Protein AF-A0A9D8QFU9-F1 (afdb_monomer_lite)

Structure (mmCIF, N/CA/C/O backbone):
data_AF-A0A9D8QFU9-F1
#
_entry.id   AF-A0A9D8QFU9-F1
#
loop_
_atom_site.group_PDB
_atom_site.id
_atom_site.type_symbol
_atom_site.label_atom_id
_atom_site.label_alt_id
_atom_site.label_comp_id
_atom_site.label_asym_id
_atom_site.label_entity_id
_atom_site.label_seq_id
_atom_site.pdbx_PDB_ins_code
_atom_site.Cartn_x
_atom_site.Cartn_y
_atom_site.Cartn_z
_atom_site.occupancy
_atom_site.B_iso_or_equiv
_atom_site.auth_seq_id
_atom_site.auth_comp_id
_atom_site.auth_asym_id
_atom_site.auth_atom_id
_atom_site.pdbx_PDB_model_num
ATOM 1 N N . MET A 1 1 ? 10.943 2.430 -30.653 1.00 50.91 1 MET A N 1
ATOM 2 C CA . MET A 1 1 ? 11.142 1.704 -29.383 1.00 50.91 1 MET A CA 1
ATOM 3 C C . MET A 1 1 ? 11.323 0.247 -29.742 1.00 50.91 1 MET A C 1
ATOM 5 O O . MET A 1 1 ? 10.480 -0.274 -30.458 1.00 50.91 1 MET A O 1
ATOM 9 N N . SER A 1 2 ? 12.448 -0.356 -29.365 1.00 53.47 2 SER A N 1
ATOM 10 C CA . SER A 1 2 ? 12.623 -1.806 -29.487 1.00 53.47 2 SER A CA 1
ATOM 11 C C . SER A 1 2 ? 11.647 -2.488 -28.522 1.00 53.47 2 SER A C 1
ATOM 13 O O . SER A 1 2 ? 11.372 -1.938 -27.457 1.00 53.47 2 SER A O 1
ATOM 15 N N . GLU A 1 3 ? 11.144 -3.675 -28.856 1.00 54.25 3 GLU A N 1
ATOM 16 C CA . GLU A 1 3 ? 10.293 -4.508 -27.981 1.00 54.25 3 GLU A CA 1
ATOM 17 C C . GLU A 1 3 ? 10.929 -4.745 -26.590 1.00 54.25 3 GLU A C 1
ATOM 19 O O . GLU A 1 3 ? 10.236 -4.989 -25.610 1.00 54.25 3 GLU A O 1
ATOM 24 N N . ARG A 1 4 ? 12.255 -4.563 -26.477 1.00 58.44 4 ARG A N 1
ATOM 25 C CA . ARG A 1 4 ? 13.045 -4.677 -25.238 1.00 58.44 4 ARG A CA 1
ATOM 26 C C . ARG A 1 4 ? 12.989 -3.465 -24.296 1.00 58.44 4 ARG A C 1
ATOM 28 O O . ARG A 1 4 ? 13.672 -3.480 -23.280 1.00 58.44 4 ARG A O 1
ATOM 35 N N . ASP A 1 5 ? 12.216 -2.427 -24.612 1.00 76.00 5 ASP A N 1
ATOM 36 C CA . ASP A 1 5 ? 12.139 -1.190 -23.814 1.00 76.00 5 ASP A CA 1
ATOM 37 C C . ASP A 1 5 ? 10.741 -0.907 -23.241 1.00 76.00 5 ASP A C 1
ATOM 39 O O . ASP A 1 5 ? 10.510 0.165 -22.676 1.00 76.00 5 ASP A O 1
ATOM 43 N N . LEU A 1 6 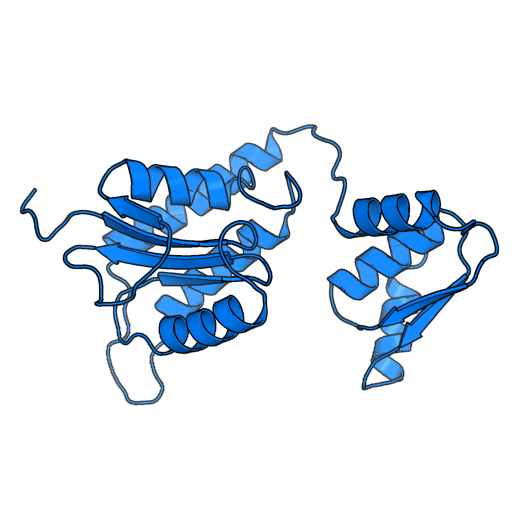? 9.781 -1.821 -23.413 1.00 88.62 6 LEU A N 1
ATOM 44 C CA . LEU A 1 6 ? 8.412 -1.585 -22.963 1.00 88.62 6 LEU A CA 1
ATOM 45 C C . LEU A 1 6 ? 8.312 -1.705 -21.433 1.00 88.62 6 LEU A C 1
ATOM 47 O O . LEU A 1 6 ? 8.804 -2.683 -20.865 1.00 88.62 6 LEU A O 1
ATOM 51 N N . PRO A 1 7 ? 7.697 -0.724 -20.745 1.00 94.88 7 PRO A N 1
ATOM 52 C CA . PRO A 1 7 ? 7.402 -0.849 -19.327 1.00 94.88 7 PRO A CA 1
ATOM 53 C C . PRO A 1 7 ? 6.355 -1.928 -19.112 1.00 94.88 7 PRO A C 1
ATOM 55 O O . PRO A 1 7 ? 5.421 -2.067 -19.899 1.00 94.88 7 PRO A O 1
ATOM 58 N N . TRP A 1 8 ? 6.489 -2.655 -18.017 1.00 95.81 8 TRP A N 1
ATOM 59 C CA . TRP A 1 8 ? 5.540 -3.680 -17.622 1.00 95.81 8 TRP A CA 1
ATOM 60 C C . TRP A 1 8 ? 5.289 -3.626 -16.122 1.00 95.81 8 TRP A C 1
ATOM 62 O O . TRP A 1 8 ? 6.104 -3.119 -15.345 1.00 95.81 8 TRP A O 1
ATOM 72 N N . VAL A 1 9 ? 4.141 -4.161 -15.720 1.00 97.25 9 VAL A N 1
ATOM 73 C CA . VAL A 1 9 ? 3.824 -4.438 -14.321 1.00 97.25 9 VAL A CA 1
ATOM 74 C C . VAL A 1 9 ? 3.162 -5.801 -14.199 1.00 97.25 9 VAL A C 1
ATOM 76 O O . VAL A 1 9 ? 2.235 -6.124 -14.944 1.00 97.25 9 VAL A O 1
ATOM 79 N N . LEU A 1 10 ? 3.638 -6.580 -13.234 1.00 96.62 10 LEU A N 1
ATOM 80 C CA . LEU A 1 10 ? 2.980 -7.783 -12.743 1.00 96.62 10 LEU A CA 1
ATOM 81 C C . LEU A 1 10 ? 2.325 -7.437 -11.406 1.00 96.62 10 LEU A C 1
ATOM 83 O O . LEU A 1 10 ? 2.981 -6.865 -10.536 1.00 96.62 10 LEU A O 1
ATOM 87 N N . ALA A 1 11 ? 1.037 -7.723 -11.244 1.00 95.19 11 ALA A N 1
ATOM 88 C CA . ALA A 1 11 ? 0.268 -7.270 -10.092 1.00 95.19 11 ALA A CA 1
ATOM 89 C C . ALA A 1 11 ? -0.686 -8.343 -9.558 1.00 95.19 11 ALA A C 1
ATOM 91 O O . ALA A 1 11 ? -1.269 -9.131 -10.300 1.00 95.19 11 ALA A O 1
ATOM 92 N N . ALA A 1 12 ? -0.844 -8.338 -8.238 1.00 94.00 12 ALA A N 1
ATOM 93 C CA . ALA A 1 12 ? -1.827 -9.115 -7.504 1.00 94.00 12 ALA A CA 1
ATOM 94 C C . ALA A 1 12 ? -2.350 -8.278 -6.337 1.00 94.00 12 ALA A C 1
ATOM 96 O O . ALA A 1 12 ? -1.573 -7.617 -5.644 1.00 94.00 12 ALA A O 1
ATOM 97 N N . THR A 1 13 ? -3.649 -8.325 -6.080 1.00 90.81 13 THR A N 1
ATOM 98 C CA . THR A 1 13 ? -4.301 -7.631 -4.971 1.00 90.81 13 THR A CA 1
ATOM 99 C C . THR A 1 13 ? -5.097 -8.601 -4.102 1.00 90.81 13 THR A C 1
ATOM 101 O O . THR A 1 13 ? -5.220 -9.793 -4.386 1.00 90.81 13 THR A O 1
ATOM 104 N N . ALA A 1 14 ? -5.636 -8.091 -2.995 1.00 86.19 14 ALA A N 1
ATOM 105 C CA . ALA A 1 14 ? -6.498 -8.857 -2.105 1.00 86.19 14 ALA A CA 1
ATOM 106 C C . ALA A 1 14 ? -7.830 -9.298 -2.737 1.00 86.19 14 ALA A C 1
ATOM 108 O O . ALA A 1 14 ? -8.501 -10.146 -2.157 1.00 86.19 14 ALA A O 1
ATOM 109 N N . GLY A 1 15 ? -8.207 -8.729 -3.889 1.00 84.69 15 GLY A N 1
ATOM 110 C CA . GLY A 1 15 ? -9.361 -9.179 -4.664 1.00 84.69 15 GLY A CA 1
ATOM 111 C C . GLY A 1 15 ? -9.090 -10.441 -5.485 1.00 84.69 15 GLY A C 1
ATOM 112 O O . GLY A 1 15 ? -10.023 -11.204 -5.714 1.00 84.69 15 GLY A O 1
ATOM 113 N N . GLU A 1 16 ? -7.842 -10.679 -5.910 1.00 90.19 16 GLU A N 1
ATOM 114 C CA . GLU A 1 16 ? -7.496 -11.847 -6.733 1.00 90.19 16 GLU A CA 1
ATOM 115 C C . GLU A 1 16 ? -6.915 -13.018 -5.932 1.00 90.19 16 GLU A C 1
ATOM 117 O O . GLU A 1 16 ? -7.157 -14.164 -6.295 1.00 90.19 16 GLU A O 1
ATOM 122 N N . LEU A 1 17 ? -6.145 -12.756 -4.871 1.00 89.88 17 LEU A N 1
ATOM 123 C CA . LEU A 1 17 ? -5.423 -13.795 -4.121 1.00 89.88 17 LEU A CA 1
ATOM 124 C C . LEU A 1 17 ? -5.738 -13.754 -2.629 1.00 89.88 17 LEU A C 1
ATOM 126 O O . LEU A 1 17 ? -5.921 -12.674 -2.066 1.00 89.88 17 LEU A O 1
ATOM 130 N N . GLY A 1 18 ? -5.705 -14.910 -1.962 1.00 89.25 18 GLY A N 1
ATOM 131 C CA . GLY A 1 18 ? -5.814 -15.024 -0.505 1.00 89.25 18 GLY A CA 1
ATOM 132 C C . GLY A 1 18 ? -4.581 -14.491 0.242 1.00 89.25 18 GLY A C 1
ATOM 133 O O . GLY A 1 18 ? -3.538 -14.214 -0.346 1.00 89.25 18 GLY A O 1
ATOM 134 N N . VAL A 1 19 ? -4.676 -14.338 1.569 1.00 86.38 19 VAL A N 1
ATOM 135 C CA . VAL A 1 19 ? -3.583 -13.772 2.392 1.00 86.38 19 VAL A CA 1
ATOM 136 C C . VAL A 1 19 ? -2.301 -14.609 2.300 1.00 86.38 19 VAL A C 1
ATOM 138 O O . VAL A 1 19 ? -1.224 -14.051 2.102 1.00 86.38 19 VAL A O 1
ATOM 141 N N . GLU A 1 20 ? -2.409 -15.936 2.400 1.00 90.31 20 GLU A N 1
ATOM 142 C CA . GLU A 1 20 ? -1.253 -16.844 2.347 1.00 90.31 20 GLU A CA 1
ATOM 143 C C . GLU A 1 20 ? -0.567 -16.846 0.976 1.00 90.31 20 GLU A C 1
ATOM 145 O O . GLU A 1 20 ? 0.660 -16.848 0.885 1.00 90.31 20 GLU A O 1
ATOM 150 N N . GLU A 1 21 ? -1.352 -16.812 -0.100 1.00 91.19 21 GLU A N 1
ATOM 151 C CA . GLU A 1 21 ? -0.840 -16.761 -1.471 1.00 91.19 21 GLU A CA 1
ATOM 152 C C . GLU A 1 21 ? -0.108 -15.445 -1.731 1.00 91.19 21 GLU A C 1
ATOM 154 O O . GLU A 1 21 ? 1.003 -15.450 -2.264 1.00 91.19 21 GLU A O 1
ATOM 159 N N . ARG A 1 22 ? -0.679 -14.318 -1.279 1.00 92.25 22 ARG A N 1
ATOM 160 C CA . ARG A 1 22 ? -0.018 -13.010 -1.373 1.00 92.25 22 ARG A CA 1
ATOM 161 C C . ARG A 1 22 ? 1.269 -12.956 -0.557 1.00 92.25 22 ARG A C 1
ATOM 163 O O . ARG A 1 22 ? 2.237 -12.378 -1.037 1.00 92.25 22 ARG A O 1
ATOM 170 N N . ALA A 1 23 ? 1.313 -13.570 0.627 1.00 88.75 23 ALA A N 1
ATOM 171 C CA . ALA A 1 23 ? 2.526 -13.618 1.445 1.00 88.75 23 ALA A CA 1
ATOM 172 C C . ALA A 1 23 ? 3.669 -14.369 0.736 1.00 88.75 23 ALA A C 1
ATOM 174 O O . ALA A 1 23 ? 4.788 -13.862 0.663 1.00 88.75 23 ALA A O 1
ATOM 175 N N . LYS A 1 24 ? 3.373 -15.528 0.130 1.00 91.25 24 LYS A N 1
ATOM 176 C CA . LYS A 1 24 ? 4.343 -16.280 -0.690 1.00 91.25 24 LYS A CA 1
ATOM 177 C C . LYS A 1 24 ? 4.795 -15.480 -1.912 1.00 91.25 24 LYS A C 1
ATOM 179 O O . LYS A 1 24 ? 5.970 -15.488 -2.272 1.00 91.25 24 LYS A O 1
ATOM 184 N N . LEU A 1 25 ? 3.865 -14.783 -2.564 1.00 92.25 25 LEU A N 1
ATOM 185 C CA . LEU A 1 25 ? 4.170 -13.966 -3.736 1.00 92.25 25 LEU A CA 1
ATOM 186 C C . LEU A 1 25 ? 5.043 -12.757 -3.384 1.00 92.25 25 LEU A C 1
ATOM 188 O O . LEU A 1 25 ? 5.964 -12.440 -4.128 1.00 92.25 25 LEU A O 1
ATOM 192 N N . GLN A 1 26 ? 4.794 -12.124 -2.238 1.00 91.31 26 GLN A N 1
ATOM 193 C CA . GLN A 1 26 ? 5.622 -11.051 -1.696 1.00 91.31 26 GLN A CA 1
ATOM 194 C C . GLN A 1 26 ? 7.069 -11.512 -1.486 1.00 91.31 26 GLN A C 1
ATOM 196 O O . GLN A 1 26 ? 7.985 -10.812 -1.907 1.00 91.31 26 GLN A O 1
ATOM 201 N N . GLU A 1 27 ? 7.283 -12.674 -0.865 1.00 90.00 27 GLU A N 1
ATOM 202 C CA . GLU A 1 27 ? 8.628 -13.221 -0.644 1.00 90.00 27 GLU A CA 1
ATOM 203 C C . GLU A 1 27 ? 9.366 -13.433 -1.972 1.00 90.00 27 GLU A C 1
ATOM 205 O O . GLU A 1 27 ? 10.490 -12.965 -2.146 1.00 90.00 27 GLU A O 1
ATOM 210 N N . ARG A 1 28 ? 8.691 -14.040 -2.957 1.00 90.88 28 ARG A N 1
ATOM 211 C CA . ARG A 1 28 ? 9.241 -14.234 -4.308 1.00 90.88 28 ARG A CA 1
ATOM 212 C C . ARG A 1 28 ? 9.548 -12.911 -5.012 1.00 90.88 28 ARG A C 1
ATOM 214 O O . ARG A 1 28 ? 10.593 -12.800 -5.640 1.00 90.88 28 ARG A O 1
ATOM 221 N N . ALA A 1 29 ? 8.656 -11.926 -4.914 1.00 90.06 29 ALA A N 1
ATOM 222 C CA . ALA A 1 29 ? 8.800 -10.620 -5.556 1.00 90.06 29 ALA A CA 1
ATOM 223 C C . ALA A 1 29 ? 9.932 -9.779 -4.945 1.00 90.06 29 ALA A C 1
ATOM 225 O O . ALA A 1 29 ? 10.612 -9.048 -5.663 1.00 90.06 29 ALA A O 1
ATOM 226 N N . LEU A 1 30 ? 10.141 -9.876 -3.629 1.00 86.56 30 LEU A N 1
ATOM 227 C CA . LEU A 1 30 ? 11.257 -9.228 -2.932 1.00 86.56 30 LEU A CA 1
ATOM 228 C C . LEU A 1 30 ? 12.588 -9.949 -3.174 1.00 86.56 30 LEU A C 1
ATOM 230 O O . LEU A 1 30 ? 13.633 -9.313 -3.122 1.00 86.56 30 LEU A O 1
ATOM 234 N N . GLY A 1 31 ? 12.545 -11.255 -3.453 1.00 86.06 31 GLY A N 1
ATOM 235 C CA . GLY A 1 31 ? 13.703 -12.047 -3.869 1.00 86.06 31 GLY A CA 1
ATOM 236 C C . GLY A 1 31 ? 14.067 -11.906 -5.350 1.00 86.06 31 GLY A C 1
ATOM 237 O O . GLY A 1 31 ? 15.032 -12.530 -5.793 1.00 86.06 31 GLY A O 1
ATOM 238 N N . LEU A 1 32 ? 13.313 -11.121 -6.131 1.00 83.06 32 LEU A N 1
ATOM 239 C CA . LEU A 1 32 ? 13.722 -10.787 -7.491 1.00 83.06 32 LEU A CA 1
ATOM 240 C C . LEU A 1 32 ? 15.033 -9.998 -7.435 1.00 83.06 32 LEU A C 1
ATOM 242 O O . LEU A 1 32 ? 15.188 -9.088 -6.624 1.00 83.06 32 LEU A O 1
ATOM 246 N N . GLY A 1 33 ? 15.976 -10.381 -8.298 1.00 68.69 33 GLY A N 1
ATOM 247 C CA . GLY A 1 33 ? 17.269 -9.719 -8.430 1.00 68.69 33 GLY A CA 1
ATOM 248 C C . GLY A 1 33 ? 17.155 -8.289 -8.968 1.00 68.69 33 GLY A C 1
ATOM 249 O O . GLY A 1 33 ? 16.126 -7.627 -8.871 1.00 68.69 33 GLY A O 1
ATOM 250 N N . HIS A 1 34 ? 18.240 -7.784 -9.540 1.00 66.50 34 HIS A N 1
ATOM 251 C CA . HIS A 1 34 ? 18.344 -6.371 -9.902 1.00 66.50 34 HIS A CA 1
ATOM 252 C C . HIS A 1 34 ? 17.325 -5.927 -10.970 1.00 66.50 34 HIS A C 1
ATOM 254 O O . HIS A 1 34 ? 16.917 -6.717 -11.819 1.00 66.50 34 HIS A O 1
ATOM 260 N N . HIS A 1 35 ? 16.988 -4.627 -10.934 1.00 73.38 35 HIS A N 1
ATOM 261 C CA . HIS A 1 35 ? 16.228 -3.825 -11.916 1.00 73.38 35 HIS A CA 1
ATOM 262 C C . HIS A 1 3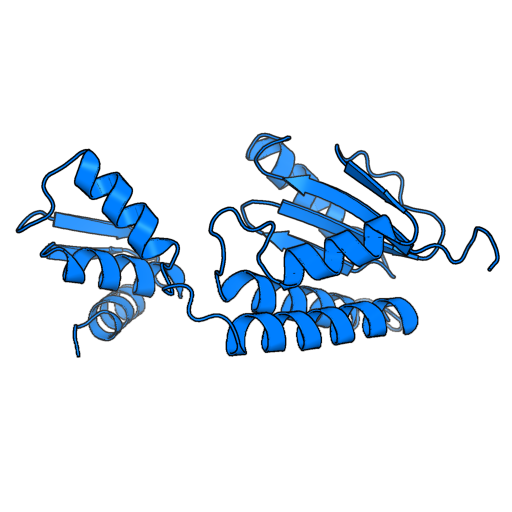5 ? 14.726 -3.551 -11.698 1.00 73.38 35 HIS A C 1
ATOM 264 O O . HIS A 1 35 ? 14.327 -2.435 -12.056 1.00 73.38 35 HIS A O 1
ATOM 270 N N . PRO A 1 36 ? 13.887 -4.435 -11.124 1.00 88.25 36 PRO A N 1
ATOM 271 C CA . PRO A 1 36 ? 12.490 -4.102 -10.905 1.00 88.25 36 PRO A CA 1
ATOM 272 C C . PRO A 1 36 ? 12.281 -3.237 -9.656 1.00 88.25 36 PRO A C 1
ATOM 274 O O . PRO A 1 36 ? 13.059 -3.268 -8.703 1.00 88.25 36 PRO A O 1
ATOM 277 N N . VAL A 1 37 ? 11.186 -2.478 -9.647 1.00 93.62 37 VAL A N 1
ATOM 278 C CA . VAL A 1 37 ? 10.671 -1.828 -8.437 1.00 93.62 37 VAL A CA 1
ATOM 279 C C . VAL A 1 37 ? 9.523 -2.668 -7.895 1.00 93.62 37 VAL A C 1
ATOM 281 O O . VAL A 1 37 ? 8.492 -2.813 -8.554 1.00 93.62 37 VAL A O 1
ATOM 284 N N . THR A 1 38 ? 9.696 -3.201 -6.688 1.00 94.06 38 THR A N 1
ATOM 285 C CA . THR A 1 38 ? 8.704 -4.054 -6.027 1.00 94.06 38 THR A CA 1
ATOM 286 C C . THR A 1 38 ? 7.935 -3.252 -4.977 1.00 94.06 38 THR A C 1
ATOM 288 O O . THR A 1 38 ? 8.489 -2.833 -3.962 1.00 94.06 38 THR A O 1
ATOM 291 N N . LEU A 1 39 ? 6.640 -3.040 -5.218 1.00 93.19 39 LEU A N 1
ATOM 292 C CA . LEU A 1 39 ? 5.701 -2.407 -4.298 1.00 93.19 39 LEU A CA 1
ATOM 293 C C . LEU A 1 39 ? 4.889 -3.481 -3.576 1.00 93.19 39 LEU A C 1
ATOM 295 O O . LEU A 1 39 ? 4.045 -4.156 -4.165 1.00 93.19 39 LEU A O 1
ATOM 299 N N . VAL A 1 40 ? 5.114 -3.597 -2.275 1.00 89.88 40 VAL A N 1
ATOM 300 C CA . VAL A 1 40 ? 4.436 -4.564 -1.415 1.00 89.88 40 VAL A CA 1
ATOM 301 C C . VAL A 1 40 ? 3.688 -3.825 -0.321 1.00 89.88 40 VAL A C 1
ATOM 303 O O . VAL A 1 40 ? 4.236 -2.970 0.371 1.00 89.88 40 VAL A O 1
ATOM 306 N N . THR A 1 41 ? 2.427 -4.194 -0.149 1.00 87.56 41 THR A N 1
ATOM 307 C CA . THR A 1 41 ? 1.561 -3.742 0.941 1.00 87.56 41 THR A CA 1
ATOM 308 C C . THR A 1 41 ? 0.763 -4.942 1.452 1.00 87.56 41 THR A C 1
ATOM 310 O O . THR A 1 41 ? 0.766 -6.010 0.842 1.00 87.56 41 THR A O 1
ATOM 313 N N . CYS A 1 42 ? -0.018 -4.770 2.514 1.00 80.50 42 CYS A N 1
ATOM 314 C CA . CYS A 1 42 ? -0.949 -5.803 2.980 1.00 80.50 42 CYS A CA 1
ATOM 315 C C . CYS A 1 42 ? -2.001 -6.222 1.922 1.00 80.50 42 CYS A C 1
ATOM 317 O O . CYS A 1 42 ? -2.535 -7.338 1.970 1.00 80.50 42 CYS A O 1
ATOM 319 N N . HIS A 1 43 ? -2.314 -5.337 0.968 1.00 84.31 43 HIS A N 1
ATOM 320 C CA . HIS A 1 43 ? -3.392 -5.514 -0.010 1.00 84.31 43 HIS A CA 1
ATOM 321 C C . HIS A 1 43 ? -2.908 -5.720 -1.446 1.00 84.31 43 HIS A C 1
ATOM 323 O O . HIS A 1 43 ? -3.733 -6.043 -2.298 1.00 84.31 43 HIS A O 1
ATOM 329 N N . ARG A 1 44 ? -1.616 -5.524 -1.739 1.00 90.62 44 ARG A N 1
ATOM 330 C CA . ARG A 1 44 ? -1.067 -5.686 -3.092 1.00 90.62 44 ARG A CA 1
ATOM 331 C C . ARG A 1 44 ? 0.387 -6.115 -3.093 1.00 90.62 44 ARG A C 1
ATOM 333 O O . ARG A 1 44 ? 1.152 -5.701 -2.225 1.00 90.62 44 ARG A O 1
ATOM 340 N N . VAL A 1 45 ? 0.746 -6.843 -4.137 1.00 94.25 45 VAL A N 1
ATOM 341 C CA . VAL A 1 45 ? 2.117 -7.069 -4.580 1.00 94.25 45 VAL A CA 1
ATOM 342 C C . VAL A 1 45 ? 2.168 -6.616 -6.031 1.00 94.25 45 VAL A C 1
ATOM 344 O O . VAL A 1 45 ? 1.368 -7.081 -6.840 1.00 94.25 45 VAL A O 1
ATOM 347 N N . GLU A 1 46 ? 3.053 -5.681 -6.353 1.00 95.81 46 GLU A N 1
ATOM 348 C CA . GLU A 1 46 ? 3.254 -5.193 -7.716 1.00 95.81 46 GLU A CA 1
ATOM 349 C C . GLU A 1 46 ? 4.747 -5.116 -8.024 1.00 95.81 46 GLU A C 1
ATOM 351 O O . GLU A 1 46 ? 5.524 -4.597 -7.225 1.00 95.81 46 GLU A O 1
ATOM 356 N N . VAL A 1 47 ? 5.145 -5.628 -9.182 1.00 96.00 47 VAL A N 1
ATOM 357 C CA . VAL A 1 47 ? 6.528 -5.628 -9.659 1.00 96.00 47 VAL A CA 1
ATOM 358 C C . VAL A 1 47 ? 6.562 -4.871 -10.971 1.00 96.00 47 VAL A C 1
ATOM 360 O O . VAL A 1 47 ? 5.869 -5.247 -11.913 1.00 96.00 47 VAL A O 1
ATOM 363 N N . TYR A 1 48 ? 7.361 -3.814 -11.025 1.00 95.81 48 TYR A N 1
ATOM 364 C CA . TYR A 1 48 ? 7.498 -2.949 -12.189 1.00 95.81 48 TYR A CA 1
ATOM 365 C C . TYR A 1 48 ? 8.870 -3.117 -12.819 1.00 95.81 48 TYR A C 1
ATOM 367 O O . TYR A 1 48 ? 9.865 -3.128 -12.100 1.00 95.81 48 TYR A O 1
ATOM 375 N N . GLY A 1 49 ? 8.942 -3.149 -14.145 1.00 94.19 49 GLY A N 1
ATOM 376 C CA . GLY A 1 49 ? 10.214 -3.212 -14.858 1.00 94.19 49 GLY A CA 1
ATOM 377 C C . GLY A 1 49 ? 10.137 -2.678 -16.282 1.00 94.19 49 GLY A C 1
ATOM 378 O O . GLY A 1 49 ? 9.113 -2.148 -16.714 1.00 94.19 49 GLY A O 1
ATOM 379 N N . LEU A 1 50 ? 11.256 -2.795 -16.994 1.00 91.56 50 LEU A N 1
ATOM 380 C CA . LEU A 1 50 ? 11.392 -2.472 -18.414 1.00 91.56 50 LEU A CA 1
ATOM 381 C C . LEU A 1 50 ? 11.930 -3.697 -19.153 1.00 91.56 50 LEU A C 1
ATOM 383 O O . LEU A 1 50 ? 12.778 -4.412 -18.621 1.00 91.56 50 LEU A O 1
ATOM 387 N N . GLY A 1 51 ? 11.452 -3.923 -20.374 1.00 88.81 51 GLY A N 1
ATOM 388 C CA . GLY A 1 51 ? 11.890 -5.040 -21.207 1.00 88.81 51 GLY A CA 1
ATOM 389 C C . GLY A 1 51 ? 11.164 -6.337 -20.873 1.00 88.81 51 GLY A C 1
ATOM 390 O O . GLY A 1 51 ? 9.940 -6.355 -20.815 1.00 88.81 51 GLY A O 1
ATOM 391 N N . GLU A 1 52 ? 11.897 -7.432 -20.691 1.00 88.00 52 GLU A N 1
ATOM 392 C CA . GLU A 1 52 ? 11.286 -8.746 -20.480 1.00 88.00 52 GLU A CA 1
ATOM 393 C C . GLU A 1 52 ? 10.911 -8.954 -19.000 1.00 88.00 52 GLU A C 1
ATOM 395 O O . GLU A 1 52 ? 11.776 -8.820 -18.127 1.00 88.00 52 GLU A O 1
ATOM 400 N N . PRO A 1 53 ? 9.635 -9.246 -18.681 1.00 89.69 53 PRO A N 1
ATOM 401 C CA . PRO A 1 53 ? 9.222 -9.521 -17.312 1.00 89.69 53 PRO A CA 1
ATOM 402 C C . PRO A 1 53 ? 9.804 -10.848 -16.804 1.00 89.69 53 PRO A C 1
ATOM 404 O O . PRO A 1 53 ? 9.981 -11.786 -17.583 1.00 89.69 53 PRO A O 1
ATOM 407 N N . PRO A 1 54 ? 10.066 -10.973 -15.489 1.00 89.25 54 PRO A N 1
ATOM 408 C CA . PRO A 1 54 ? 10.496 -12.236 -14.909 1.00 89.25 54 PRO A CA 1
ATOM 409 C C . PRO A 1 54 ? 9.402 -13.297 -15.071 1.00 89.25 54 PRO A C 1
ATOM 411 O O . PRO A 1 54 ? 8.214 -12.979 -15.166 1.00 89.25 54 PRO A O 1
ATOM 414 N N . ALA A 1 55 ? 9.795 -14.571 -15.011 1.00 89.25 55 ALA A N 1
ATOM 415 C CA . ALA A 1 55 ? 8.876 -15.708 -14.960 1.00 89.25 55 ALA A CA 1
ATOM 416 C C . ALA A 1 55 ? 8.171 -15.796 -13.588 1.00 89.25 55 ALA A C 1
ATOM 418 O O . ALA A 1 55 ? 8.385 -16.717 -12.796 1.00 89.25 55 ALA A O 1
ATOM 419 N N . LEU A 1 56 ? 7.356 -14.786 -13.284 1.00 89.62 56 LEU A N 1
ATOM 420 C CA . LEU A 1 56 ? 6.546 -14.675 -12.083 1.00 89.62 56 LEU A CA 1
ATOM 421 C C . LEU A 1 56 ? 5.073 -14.629 -12.491 1.00 89.62 56 LEU A C 1
ATOM 423 O O . LEU A 1 56 ? 4.602 -13.653 -13.068 1.00 89.62 56 LEU A O 1
ATOM 427 N N . GLU A 1 57 ? 4.338 -15.695 -12.194 1.00 90.69 57 GLU A N 1
ATOM 428 C CA . GLU A 1 57 ? 2.905 -15.750 -12.472 1.00 90.69 57 GLU A CA 1
ATOM 429 C C . GLU A 1 57 ? 2.142 -14.869 -11.481 1.00 90.69 57 GLU A C 1
ATOM 431 O O . GLU A 1 57 ? 2.199 -15.077 -10.266 1.00 90.69 57 GLU A O 1
ATOM 436 N N . MET A 1 58 ? 1.438 -13.870 -12.012 1.00 93.12 58 MET A N 1
ATOM 437 C CA . MET A 1 58 ? 0.580 -12.963 -11.256 1.00 93.12 58 MET A CA 1
ATOM 438 C C . MET A 1 58 ? -0.735 -12.751 -12.023 1.00 93.12 58 MET A C 1
ATOM 440 O O . MET A 1 58 ? -0.717 -12.779 -13.254 1.00 93.12 58 MET A O 1
ATOM 444 N N . PRO A 1 59 ? -1.870 -12.529 -11.331 1.00 93.56 59 PRO A N 1
ATOM 445 C CA . PRO A 1 59 ? -3.188 -12.406 -11.963 1.00 93.56 59 PRO A CA 1
ATOM 446 C C . PRO A 1 59 ? -3.291 -11.293 -13.008 1.00 93.56 59 PRO A C 1
ATOM 448 O O . PRO A 1 59 ? -4.066 -11.402 -13.955 1.00 93.56 59 PRO A O 1
ATOM 451 N N . VAL A 1 60 ? -2.523 -10.216 -12.834 1.00 94.75 60 VAL A N 1
ATOM 452 C CA . VAL A 1 60 ? -2.529 -9.063 -13.731 1.00 94.75 60 VAL A CA 1
ATOM 453 C C . VAL A 1 60 ? -1.140 -8.871 -14.325 1.00 94.75 60 VAL A C 1
ATOM 455 O O . VAL A 1 60 ? -0.154 -8.755 -13.598 1.00 94.75 60 VAL A O 1
ATOM 458 N N . ARG A 1 61 ? -1.083 -8.767 -15.655 1.00 95.94 61 ARG A N 1
ATOM 459 C CA . ARG A 1 61 ? 0.090 -8.341 -16.423 1.00 95.94 61 ARG A CA 1
ATOM 460 C C . ARG A 1 61 ? -0.331 -7.216 -17.357 1.00 95.94 61 ARG A C 1
ATOM 462 O O . ARG A 1 61 ? -1.230 -7.404 -18.171 1.00 95.94 61 ARG A O 1
ATOM 469 N N . LEU A 1 62 ? 0.308 -6.059 -17.225 1.00 96.12 62 LEU A N 1
ATOM 470 C CA . LEU A 1 62 ? 0.088 -4.902 -18.093 1.00 96.12 62 LEU A CA 1
ATOM 471 C C . LEU A 1 62 ? 1.414 -4.466 -18.703 1.00 96.12 62 LEU A C 1
ATOM 473 O O . LEU A 1 62 ? 2.463 -4.601 -18.073 1.00 96.12 62 LEU A O 1
ATOM 477 N N . GLU A 1 63 ? 1.350 -3.898 -19.902 1.00 95.31 63 GLU A N 1
ATOM 478 C CA . GLU A 1 63 ? 2.516 -3.466 -20.669 1.00 95.31 63 GLU A CA 1
ATOM 479 C C . GLU A 1 63 ? 2.286 -2.079 -21.277 1.00 95.31 63 GLU A C 1
ATOM 481 O O . GLU A 1 63 ? 1.153 -1.611 -21.412 1.00 95.31 63 GLU A O 1
ATOM 486 N N . GLY A 1 64 ? 3.375 -1.394 -21.622 1.00 94.31 64 GLY A N 1
ATOM 487 C CA . GLY A 1 64 ? 3.339 -0.089 -22.265 1.00 94.31 64 GLY A CA 1
ATOM 488 C C . GLY A 1 64 ? 2.589 0.957 -21.438 1.00 94.31 64 GLY A C 1
ATOM 489 O O . GLY A 1 64 ? 2.842 1.157 -20.247 1.00 94.31 64 GLY A O 1
ATOM 490 N N . GLU A 1 65 ? 1.659 1.654 -22.087 1.00 94.25 65 GLU A N 1
ATOM 491 C CA . GLU A 1 65 ? 0.902 2.736 -21.459 1.00 94.25 65 GLU A CA 1
ATOM 492 C C . GLU A 1 65 ? 0.063 2.255 -20.268 1.00 94.25 65 GLU A C 1
ATOM 494 O O . GLU A 1 65 ? -0.060 2.980 -19.282 1.00 94.25 65 GLU A O 1
ATOM 499 N N . ASP A 1 66 ? -0.462 1.029 -20.304 1.00 95.94 66 ASP A N 1
ATOM 500 C CA . ASP A 1 66 ? -1.305 0.507 -19.227 1.00 95.94 66 ASP A CA 1
ATOM 501 C C . ASP A 1 66 ? -0.507 0.279 -17.938 1.00 95.94 66 ASP A C 1
ATOM 503 O O . ASP A 1 66 ? -1.005 0.573 -16.846 1.00 95.94 66 ASP A O 1
ATOM 507 N N . ALA A 1 67 ? 0.757 -0.145 -18.049 1.00 96.38 67 ALA A N 1
ATOM 508 C CA . ALA A 1 67 ? 1.659 -0.275 -16.906 1.00 96.38 67 ALA A CA 1
ATOM 509 C C . ALA A 1 67 ? 1.962 1.086 -16.258 1.00 96.38 67 ALA A C 1
ATOM 511 O O . ALA A 1 67 ? 1.900 1.237 -15.034 1.00 96.38 67 ALA A O 1
ATOM 512 N N . ILE A 1 68 ? 2.219 2.111 -17.076 1.00 95.62 68 ILE A N 1
ATOM 513 C CA . ILE A 1 68 ? 2.438 3.478 -16.586 1.00 95.62 68 ILE A CA 1
ATOM 514 C C . ILE A 1 68 ? 1.150 4.043 -15.979 1.00 95.62 68 ILE A C 1
ATOM 516 O O . ILE A 1 68 ? 1.163 4.593 -14.878 1.00 95.62 68 ILE A O 1
ATOM 520 N N . ARG A 1 69 ? 0.004 3.862 -16.640 1.00 95.00 69 ARG A N 1
ATOM 521 C CA . ARG A 1 69 ? -1.295 4.320 -16.136 1.00 95.00 69 ARG A CA 1
ATOM 522 C C . ARG A 1 69 ? -1.615 3.683 -14.785 1.00 95.00 69 ARG A C 1
ATOM 524 O O . ARG A 1 69 ? -2.082 4.381 -13.883 1.00 95.00 69 ARG A O 1
ATOM 531 N N . ARG A 1 70 ? -1.324 2.389 -14.617 1.00 94.69 70 ARG A N 1
ATOM 532 C CA . ARG A 1 70 ? -1.455 1.669 -13.345 1.00 94.69 70 ARG A CA 1
ATOM 533 C C . ARG A 1 70 ? -0.625 2.322 -12.242 1.00 94.69 70 ARG A C 1
ATOM 535 O O . ARG A 1 70 ? -1.199 2.669 -11.210 1.00 94.69 70 ARG A O 1
ATOM 542 N N . LEU A 1 71 ? 0.665 2.570 -12.484 1.00 95.56 71 LEU A N 1
ATOM 543 C CA . LEU A 1 71 ? 1.560 3.235 -11.528 1.00 95.56 71 LEU A CA 1
ATOM 544 C C . LEU A 1 71 ? 0.992 4.583 -11.055 1.00 95.56 71 LEU A C 1
ATOM 546 O O . LEU A 1 71 ? 0.950 4.864 -9.854 1.00 95.56 71 LEU A O 1
ATOM 550 N N . PHE A 1 72 ? 0.501 5.408 -11.984 1.00 93.56 72 PHE A N 1
ATOM 551 C CA . PHE A 1 72 ? -0.079 6.713 -11.658 1.00 93.56 72 PHE A CA 1
ATOM 552 C C . PHE A 1 72 ? -1.378 6.587 -10.854 1.00 93.56 72 PHE A C 1
ATOM 554 O O . PHE A 1 72 ? -1.561 7.320 -9.882 1.00 93.56 72 PHE A O 1
ATOM 561 N N . ARG A 1 73 ? -2.265 5.647 -11.205 1.00 90.38 73 ARG A N 1
ATOM 562 C CA . ARG A 1 73 ? -3.519 5.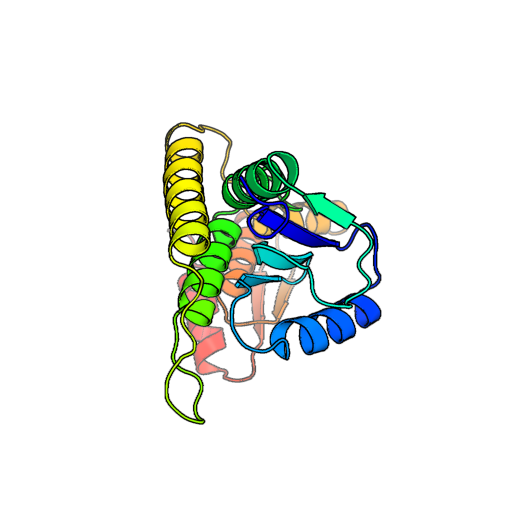398 -10.471 1.00 90.38 73 ARG A CA 1
ATOM 563 C C . ARG A 1 73 ? -3.266 4.894 -9.049 1.00 90.38 73 ARG A C 1
ATOM 565 O O . ARG A 1 73 ? -3.886 5.400 -8.111 1.00 90.38 73 ARG A O 1
ATOM 572 N N . VAL A 1 74 ? -2.330 3.957 -8.879 1.00 90.75 74 VAL A N 1
ATOM 573 C CA . VAL A 1 74 ? -1.898 3.450 -7.565 1.00 90.75 74 VAL A CA 1
ATOM 574 C C . VAL A 1 74 ? -1.313 4.583 -6.729 1.00 90.75 74 VAL A C 1
ATOM 576 O O . VAL A 1 74 ? -1.765 4.826 -5.612 1.00 90.75 74 VAL A O 1
ATOM 579 N N . THR A 1 75 ? -0.385 5.353 -7.294 1.00 89.75 75 THR A N 1
ATOM 580 C CA . THR A 1 75 ? 0.263 6.462 -6.580 1.00 89.75 75 THR A CA 1
ATOM 581 C C . THR A 1 75 ? -0.718 7.589 -6.232 1.00 89.75 75 THR A C 1
ATOM 583 O O . THR A 1 75 ? -0.623 8.202 -5.167 1.00 89.75 75 THR A O 1
ATOM 586 N N . ALA A 1 76 ? -1.723 7.838 -7.075 1.00 84.25 76 ALA A N 1
ATOM 587 C CA . ALA A 1 76 ? -2.813 8.768 -6.782 1.00 84.25 76 ALA A CA 1
ATOM 588 C C . ALA A 1 76 ? -3.783 8.256 -5.696 1.00 84.25 76 ALA A C 1
ATOM 590 O O . ALA A 1 76 ? -4.566 9.047 -5.176 1.00 84.25 76 ALA A O 1
ATOM 591 N N . GLY A 1 77 ? -3.707 6.978 -5.305 1.00 78.56 77 GLY A N 1
ATOM 592 C CA . GLY A 1 77 ? -4.593 6.356 -4.316 1.00 78.56 77 GLY A CA 1
ATOM 593 C C . GLY A 1 77 ? -5.969 5.966 -4.863 1.00 78.56 77 GLY A C 1
ATOM 594 O O . GLY A 1 77 ? -6.878 5.697 -4.081 1.00 78.56 77 GLY A O 1
ATOM 595 N N . LEU A 1 78 ? -6.131 5.926 -6.192 1.00 78.00 78 LEU A N 1
ATOM 596 C CA . LEU A 1 78 ? -7.379 5.520 -6.861 1.00 78.00 78 LEU A CA 1
ATOM 597 C C . LEU A 1 78 ? -7.618 4.008 -6.803 1.00 78.00 78 LEU A C 1
ATOM 599 O O . LEU A 1 78 ? -8.720 3.541 -7.062 1.00 78.00 78 LEU A O 1
ATOM 603 N N . GLU A 1 79 ? -6.570 3.257 -6.486 1.00 73.38 79 GLU A N 1
ATOM 604 C CA . GLU A 1 79 ? -6.554 1.794 -6.464 1.00 73.38 79 GLU A CA 1
ATOM 605 C C . GLU A 1 79 ? -6.391 1.252 -5.040 1.00 73.38 79 GLU A C 1
ATOM 607 O O . GLU A 1 79 ? -6.268 0.044 -4.849 1.00 73.38 79 GLU A O 1
ATOM 612 N N . SER A 1 80 ? -6.349 2.134 -4.036 1.00 65.44 80 SER A N 1
ATOM 613 C CA . SER A 1 80 ? -6.258 1.765 -2.624 1.00 65.44 80 SER A CA 1
ATOM 614 C C . SER A 1 80 ? -7.598 1.230 -2.118 1.00 65.44 80 SER A C 1
ATOM 616 O O . SER A 1 80 ? -8.655 1.748 -2.475 1.00 65.44 80 SER A O 1
ATOM 618 N N . ALA A 1 81 ? -7.554 0.220 -1.241 1.00 56.09 81 ALA A N 1
ATOM 619 C CA . ALA A 1 81 ? -8.755 -0.319 -0.591 1.00 56.09 81 ALA A CA 1
ATOM 620 C C . ALA A 1 81 ? -9.509 0.744 0.224 1.00 56.09 81 ALA A C 1
ATOM 622 O O . ALA A 1 81 ? -10.725 0.656 0.391 1.00 56.09 81 ALA A O 1
ATOM 623 N N . VAL A 1 82 ? -8.800 1.787 0.656 1.00 56.66 82 VAL A N 1
ATOM 624 C CA . VAL A 1 82 ? -9.391 3.050 1.080 1.00 56.66 82 VAL A CA 1
ATOM 625 C C . VAL A 1 82 ? -8.907 4.149 0.154 1.00 56.66 82 VAL A C 1
ATOM 627 O O . VAL A 1 82 ? -7.722 4.472 0.062 1.00 56.66 82 VAL A O 1
ATOM 630 N N . MET A 1 83 ? -9.866 4.736 -0.543 1.00 50.91 83 MET A N 1
ATOM 631 C CA . MET A 1 83 ? -9.630 5.851 -1.442 1.00 50.91 83 MET A CA 1
ATOM 632 C C . MET A 1 83 ? -9.052 7.047 -0.669 1.00 50.91 83 MET A C 1
ATOM 634 O O . MET A 1 83 ? -9.703 7.567 0.236 1.00 50.91 83 MET A O 1
ATOM 638 N N . GLY A 1 84 ? -7.851 7.494 -1.051 1.00 50.44 84 GLY A N 1
ATOM 639 C CA . GLY A 1 84 ? -7.227 8.712 -0.516 1.00 50.44 84 GLY A CA 1
ATOM 640 C C . GLY A 1 84 ? -6.288 8.543 0.684 1.00 50.44 84 GLY A C 1
ATOM 641 O O . GLY A 1 84 ? -5.887 9.554 1.254 1.00 50.44 84 GLY A O 1
ATOM 642 N N . GLU A 1 85 ? -5.905 7.320 1.063 1.00 62.84 85 GLU A N 1
ATOM 643 C CA . GLU A 1 85 ? -4.878 7.112 2.096 1.00 62.84 85 GLU A CA 1
ATOM 644 C C . GLU A 1 85 ? -3.532 7.744 1.713 1.00 62.84 85 GLU A C 1
ATOM 646 O O . GLU A 1 85 ? -3.008 7.547 0.607 1.00 62.84 85 GLU A O 1
ATOM 651 N N . ASP A 1 86 ? -2.917 8.451 2.664 1.00 63.31 86 ASP A N 1
ATOM 652 C CA . ASP A 1 86 ? -1.578 9.006 2.468 1.00 63.31 86 ASP A CA 1
ATOM 653 C C . ASP A 1 86 ? -0.490 7.923 2.399 1.00 63.31 86 ASP A C 1
ATOM 655 O O . ASP A 1 86 ? 0.540 8.111 1.741 1.00 63.31 86 ASP A O 1
ATOM 659 N N . GLU A 1 87 ? -0.774 6.752 2.967 1.00 75.50 87 GLU A N 1
ATOM 660 C CA . GLU A 1 87 ? 0.164 5.648 3.139 1.00 75.50 87 GLU A CA 1
ATOM 661 C C . GLU A 1 87 ? 0.701 5.092 1.813 1.00 75.50 87 GLU A C 1
ATOM 663 O O . GLU A 1 87 ? 1.906 4.876 1.690 1.00 75.50 87 GLU A O 1
ATOM 668 N N . ILE A 1 88 ? -0.133 4.972 0.770 1.00 84.81 88 ILE A N 1
ATOM 669 C CA . ILE A 1 88 ? 0.319 4.408 -0.515 1.00 84.81 88 ILE A CA 1
ATOM 670 C C . ILE A 1 88 ? 1.386 5.274 -1.198 1.00 84.81 88 ILE A C 1
ATOM 672 O O . ILE A 1 88 ? 2.297 4.751 -1.831 1.00 84.81 88 ILE A O 1
ATOM 676 N N . LEU A 1 89 ? 1.338 6.605 -1.042 1.00 86.81 89 LEU A N 1
ATOM 677 C CA . LEU A 1 89 ? 2.369 7.479 -1.621 1.00 86.81 89 LEU A CA 1
ATOM 678 C C . LEU A 1 89 ? 3.703 7.290 -0.906 1.00 86.81 89 LEU A C 1
ATOM 680 O O . LEU A 1 89 ? 4.749 7.308 -1.551 1.00 86.81 89 LEU A O 1
ATOM 684 N N . HIS A 1 90 ? 3.667 7.119 0.416 1.00 86.75 90 HIS A N 1
ATOM 685 C CA . HIS A 1 90 ? 4.861 6.806 1.187 1.00 86.75 90 HIS A CA 1
ATOM 686 C C . HIS A 1 90 ? 5.421 5.437 0.785 1.00 86.75 90 HIS A C 1
ATOM 688 O O . HIS A 1 90 ? 6.589 5.356 0.429 1.00 86.75 90 HIS A O 1
ATOM 694 N N . GLN A 1 91 ? 4.582 4.404 0.700 1.00 90.19 91 GLN A N 1
ATOM 695 C CA . GLN A 1 91 ? 4.988 3.056 0.287 1.00 90.19 91 GLN A CA 1
ATOM 696 C C . GLN A 1 91 ? 5.604 3.025 -1.123 1.00 90.19 91 GLN A C 1
ATOM 698 O O . GLN A 1 91 ? 6.621 2.371 -1.330 1.00 90.19 91 GLN A O 1
ATOM 703 N N . VAL A 1 92 ? 5.060 3.781 -2.085 1.00 93.31 92 VAL A N 1
ATOM 704 C CA . VAL A 1 92 ? 5.652 3.917 -3.432 1.00 93.31 92 VAL A CA 1
ATOM 705 C C . VAL A 1 92 ? 7.032 4.587 -3.378 1.00 93.31 92 VAL A C 1
ATOM 707 O O . VAL A 1 92 ? 7.941 4.192 -4.110 1.00 93.31 92 VAL A O 1
ATOM 710 N N . ARG A 1 93 ? 7.224 5.585 -2.503 1.00 91.94 93 ARG A N 1
ATOM 711 C CA . ARG A 1 93 ? 8.536 6.226 -2.300 1.00 91.94 93 ARG A CA 1
ATOM 712 C C . ARG A 1 93 ? 9.544 5.265 -1.682 1.00 91.94 93 ARG A C 1
ATOM 714 O O . ARG A 1 93 ? 10.671 5.212 -2.166 1.00 91.94 93 ARG A O 1
ATOM 721 N N . GLU A 1 94 ? 9.138 4.511 -0.664 1.00 91.25 94 GLU A N 1
ATOM 722 C CA . GLU A 1 94 ? 9.981 3.498 -0.022 1.00 91.25 94 GLU A CA 1
ATOM 723 C C . GLU A 1 94 ? 10.356 2.384 -1.008 1.00 91.25 94 GLU A C 1
ATOM 725 O O . GLU A 1 94 ? 11.518 2.001 -1.073 1.00 91.25 94 GLU A O 1
ATOM 730 N N . ALA A 1 95 ? 9.421 1.933 -1.852 1.00 92.00 95 ALA A N 1
ATOM 731 C CA . ALA A 1 95 ? 9.694 0.943 -2.896 1.00 92.00 95 ALA A CA 1
ATOM 732 C C . ALA A 1 95 ? 10.753 1.436 -3.899 1.00 92.00 95 ALA A C 1
ATOM 734 O O . ALA A 1 95 ? 11.708 0.719 -4.204 1.00 92.00 95 ALA A O 1
ATOM 735 N N . LEU A 1 96 ? 10.635 2.683 -4.373 1.00 92.94 96 LEU A N 1
ATOM 736 C CA . LEU A 1 96 ? 11.647 3.284 -5.246 1.00 92.94 96 LEU A CA 1
ATOM 737 C C . LEU A 1 96 ? 13.001 3.435 -4.531 1.00 92.94 96 LEU A C 1
ATOM 739 O O . LEU A 1 96 ? 14.046 3.207 -5.139 1.00 92.94 96 LEU A O 1
ATOM 743 N N . ALA A 1 97 ? 13.002 3.837 -3.258 1.00 90.38 97 ALA A N 1
ATOM 744 C CA . ALA A 1 97 ? 14.224 3.982 -2.470 1.00 90.38 97 ALA A CA 1
ATOM 745 C C . ALA A 1 97 ? 14.920 2.631 -2.246 1.00 90.38 97 ALA A C 1
ATOM 747 O O . ALA A 1 97 ? 16.135 2.538 -2.419 1.00 90.38 97 ALA A O 1
ATOM 748 N N . ALA A 1 98 ? 14.154 1.580 -1.951 1.00 87.81 98 ALA A N 1
ATOM 749 C CA . ALA A 1 98 ? 14.653 0.217 -1.823 1.00 87.81 98 ALA A CA 1
ATOM 750 C C . ALA A 1 98 ? 15.288 -0.267 -3.135 1.00 87.81 98 ALA A C 1
ATOM 752 O O . ALA A 1 98 ? 16.428 -0.727 -3.124 1.00 87.81 98 ALA A O 1
ATOM 753 N N . ALA A 1 99 ? 14.627 -0.050 -4.277 1.00 87.38 99 ALA A N 1
ATOM 754 C CA . ALA A 1 99 ? 15.159 -0.408 -5.597 1.00 87.38 99 ALA A CA 1
ATOM 755 C C . ALA A 1 99 ? 16.419 0.390 -6.008 1.00 87.38 99 ALA A C 1
ATOM 757 O O . ALA A 1 99 ? 17.165 -0.022 -6.897 1.00 87.38 99 ALA A O 1
ATOM 758 N N . ARG A 1 100 ? 16.662 1.549 -5.379 1.00 85.69 100 ARG A N 1
ATOM 759 C CA . ARG A 1 100 ? 17.886 2.359 -5.536 1.00 85.69 100 ARG A CA 1
ATOM 760 C C . ARG A 1 100 ? 19.009 1.956 -4.584 1.00 85.69 100 ARG A C 1
ATOM 762 O O . ARG A 1 100 ? 20.148 2.375 -4.790 1.00 85.69 100 ARG A O 1
ATOM 769 N N . SER A 1 101 ? 18.694 1.240 -3.509 1.00 78.19 101 SER A N 1
ATOM 770 C CA . SER A 1 101 ? 19.673 0.884 -2.488 1.00 78.19 101 SER A CA 1
ATOM 771 C C . SER A 1 101 ? 20.610 -0.218 -2.990 1.00 78.19 101 SER A C 1
ATOM 773 O O . SER A 1 101 ? 20.203 -1.127 -3.710 1.00 78.19 101 SER A O 1
ATOM 775 N N . ARG A 1 102 ? 21.897 -0.117 -2.635 1.00 59.72 102 ARG A N 1
ATOM 776 C CA . ARG A 1 102 ? 22.920 -1.103 -3.009 1.00 59.72 102 ARG A CA 1
ATOM 777 C C . ARG A 1 102 ? 22.661 -2.413 -2.261 1.00 59.72 102 ARG A C 1
ATOM 779 O O . ARG A 1 102 ? 22.499 -2.392 -1.043 1.00 59.72 102 ARG A O 1
ATOM 786 N N . HIS A 1 103 ? 22.665 -3.536 -2.978 1.00 59.81 103 HIS A N 1
ATOM 787 C CA . HIS A 1 103 ? 22.593 -4.862 -2.361 1.00 59.81 103 HIS A CA 1
ATOM 788 C C . HIS A 1 103 ? 23.857 -5.121 -1.507 1.00 59.81 103 HIS A C 1
ATOM 790 O O . HIS A 1 103 ? 24.939 -4.673 -1.908 1.00 59.81 103 HIS A O 1
ATOM 796 N N . PRO A 1 104 ? 23.752 -5.831 -0.363 1.00 53.25 104 PRO A N 1
ATOM 797 C CA . PRO A 1 104 ? 24.881 -6.126 0.526 1.00 53.25 104 PRO A CA 1
ATOM 798 C C . PRO A 1 104 ? 26.089 -6.795 -0.153 1.00 53.25 104 PRO A C 1
ATOM 800 O O . PRO A 1 104 ? 27.207 -6.647 0.332 1.00 53.25 104 PRO A O 1
ATOM 803 N N . ASP A 1 105 ? 25.880 -7.475 -1.282 1.00 60.28 105 ASP A N 1
ATOM 804 C CA . ASP A 1 105 ? 26.894 -8.302 -1.953 1.00 60.28 105 ASP A CA 1
ATOM 805 C C . ASP A 1 105 ? 27.754 -7.559 -2.993 1.00 60.28 105 ASP A C 1
ATOM 807 O O . ASP A 1 105 ? 28.592 -8.167 -3.653 1.00 60.28 105 ASP A O 1
ATOM 811 N N . GLY A 1 106 ? 27.612 -6.235 -3.106 1.00 50.47 106 GLY A N 1
ATOM 812 C CA . GLY A 1 106 ? 28.520 -5.402 -3.896 1.00 50.47 106 GLY A CA 1
ATOM 813 C C . GLY A 1 106 ? 28.024 -5.045 -5.302 1.00 50.47 106 GLY A C 1
ATOM 814 O O . GLY A 1 106 ? 27.705 -5.886 -6.130 1.00 50.47 106 GLY A O 1
ATOM 815 N N . ASP A 1 107 ? 28.002 -3.731 -5.529 1.00 52.31 107 ASP A N 1
ATOM 816 C CA . ASP A 1 107 ? 28.181 -3.018 -6.801 1.00 52.31 107 ASP A CA 1
ATOM 817 C C . ASP A 1 107 ? 27.338 -3.442 -8.020 1.00 52.31 107 ASP A C 1
ATOM 819 O O . ASP A 1 107 ? 27.865 -3.917 -9.016 1.00 52.31 107 ASP A O 1
ATOM 823 N N . THR A 1 108 ? 26.021 -3.192 -7.966 1.00 55.50 108 THR A N 1
ATOM 824 C CA . THR A 1 108 ? 25.201 -2.466 -8.984 1.00 55.50 108 THR A CA 1
ATOM 825 C C . THR A 1 108 ? 23.713 -2.843 -8.913 1.00 55.50 108 THR A C 1
ATOM 827 O O . THR A 1 108 ? 23.092 -3.251 -9.889 1.00 55.50 108 THR A O 1
ATOM 830 N N . ALA A 1 109 ? 23.071 -2.622 -7.763 1.00 55.41 109 ALA A N 1
ATOM 831 C CA . ALA A 1 109 ? 21.615 -2.486 -7.756 1.00 55.41 109 ALA A CA 1
ATOM 832 C C . ALA A 1 109 ? 21.260 -1.027 -8.078 1.00 55.41 109 ALA A C 1
ATOM 834 O O . ALA A 1 109 ? 21.189 -0.178 -7.192 1.00 55.41 109 ALA A O 1
ATOM 835 N N . THR A 1 110 ? 21.094 -0.718 -9.361 1.00 70.75 110 THR A N 1
ATOM 836 C CA . THR A 1 110 ? 20.473 0.536 -9.798 1.00 70.75 110 THR A CA 1
ATOM 837 C C . THR A 1 110 ? 19.252 0.208 -10.635 1.00 70.75 110 THR A C 1
ATOM 839 O O . THR A 1 110 ? 19.366 -0.372 -11.716 1.00 70.75 110 THR A O 1
ATOM 842 N N . VAL A 1 111 ? 18.080 0.589 -10.125 1.00 86.06 111 VAL A N 1
ATOM 843 C CA . VAL A 1 111 ? 16.858 0.734 -10.923 1.00 86.06 111 VAL A CA 1
ATOM 844 C C . VAL A 1 111 ? 17.173 1.457 -12.240 1.00 86.06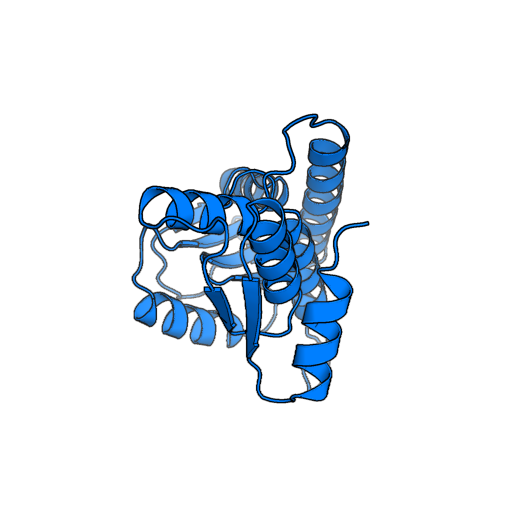 111 VAL A C 1
ATOM 846 O O . VAL A 1 111 ? 17.951 2.416 -12.250 1.00 86.06 111 VAL A O 1
ATOM 849 N N . ASP A 1 112 ? 16.585 1.006 -13.353 1.00 87.62 112 ASP A N 1
ATOM 850 C CA . ASP A 1 112 ? 16.749 1.688 -14.643 1.00 87.62 112 ASP A CA 1
ATOM 851 C C . ASP A 1 112 ? 16.335 3.170 -14.486 1.00 87.62 112 ASP A C 1
ATOM 853 O O . ASP A 1 112 ? 15.247 3.446 -13.962 1.00 87.62 112 ASP A O 1
ATOM 857 N N . PRO A 1 113 ? 17.164 4.145 -14.909 1.00 88.50 113 PRO A N 1
ATOM 858 C CA . PRO A 1 113 ? 16.866 5.567 -14.743 1.00 88.50 113 PRO A CA 1
ATOM 859 C C . PRO A 1 113 ? 15.511 5.992 -15.321 1.00 88.50 113 PRO A C 1
ATOM 861 O O . PRO A 1 113 ? 14.865 6.885 -14.771 1.00 88.50 113 PRO A O 1
ATOM 864 N N . ARG A 1 114 ? 15.053 5.346 -16.400 1.00 91.25 114 ARG A N 1
ATOM 865 C CA . ARG A 1 114 ? 13.749 5.606 -17.026 1.00 91.25 114 ARG A CA 1
ATOM 866 C C . ARG A 1 114 ? 12.609 5.142 -16.124 1.00 91.25 114 ARG A C 1
ATOM 868 O O . ARG A 1 114 ? 11.649 5.882 -15.923 1.00 91.25 114 ARG A O 1
ATOM 875 N N . LEU A 1 115 ? 12.740 3.955 -15.531 1.00 92.06 115 LEU A N 1
ATOM 876 C CA . LEU A 1 115 ? 11.768 3.439 -14.568 1.00 92.06 115 LEU A CA 1
ATOM 877 C C . LEU A 1 115 ? 11.740 4.311 -13.310 1.00 92.06 115 LEU A C 1
ATOM 879 O O . LEU A 1 115 ? 10.675 4.716 -12.849 1.00 92.06 115 LEU A O 1
ATOM 883 N N . ALA A 1 116 ? 12.915 4.681 -12.802 1.00 92.94 116 ALA A N 1
ATOM 884 C CA . ALA A 1 116 ? 13.036 5.565 -11.653 1.00 92.94 116 ALA A CA 1
ATOM 885 C C . ALA A 1 116 ? 12.359 6.920 -11.908 1.00 92.94 116 ALA A C 1
ATOM 887 O O . ALA A 1 116 ? 11.625 7.421 -11.055 1.00 92.94 116 ALA A O 1
ATOM 888 N N . ARG A 1 117 ? 12.550 7.480 -13.108 1.00 94.12 117 ARG A N 1
ATOM 889 C CA . ARG A 1 117 ? 11.906 8.721 -13.531 1.00 94.12 117 ARG A CA 1
ATOM 890 C C . ARG A 1 117 ? 10.382 8.596 -13.579 1.00 94.12 117 ARG A C 1
ATOM 892 O O . ARG A 1 117 ? 9.697 9.492 -13.090 1.00 94.12 117 ARG A O 1
ATOM 899 N N . ALA A 1 118 ? 9.851 7.490 -14.103 1.00 95.00 118 ALA A N 1
ATOM 900 C CA . ALA A 1 118 ? 8.409 7.240 -14.128 1.00 95.00 118 ALA A CA 1
ATOM 901 C C . ALA A 1 118 ? 7.804 7.217 -12.711 1.00 95.00 118 ALA A C 1
ATOM 903 O O . ALA A 1 118 ? 6.761 7.830 -12.474 1.00 95.00 118 ALA A O 1
ATOM 904 N N . PHE A 1 119 ? 8.483 6.586 -11.746 1.00 96.19 119 PHE A N 1
ATOM 905 C CA . PHE A 1 119 ? 8.062 6.602 -10.340 1.00 96.19 119 PHE A CA 1
ATOM 906 C C . PHE A 1 119 ? 8.111 8.006 -9.730 1.00 96.19 119 PHE A C 1
ATOM 908 O O . PHE A 1 119 ? 7.164 8.416 -9.061 1.00 96.19 119 PHE A O 1
ATOM 915 N N . GLU A 1 120 ? 9.177 8.771 -9.965 1.00 96.12 120 GLU A N 1
ATOM 916 C CA . GLU A 1 120 ? 9.284 10.150 -9.471 1.00 96.12 120 GLU A CA 1
ATOM 917 C C . GLU A 1 120 ? 8.161 11.049 -10.000 1.00 96.12 120 GLU A C 1
ATOM 919 O O . GLU A 1 120 ? 7.570 11.827 -9.241 1.00 96.12 120 GLU A O 1
ATOM 924 N N . GLU A 1 121 ? 7.835 10.922 -11.287 1.00 96.19 121 GLU A N 1
ATOM 925 C CA . GLU A 1 121 ? 6.732 11.649 -11.910 1.00 96.19 121 GLU A CA 1
ATOM 926 C C . GLU A 1 121 ? 5.378 11.220 -11.342 1.00 96.19 121 GLU A C 1
ATOM 928 O O . GLU A 1 121 ? 4.574 12.086 -10.977 1.00 96.19 121 GLU A O 1
ATOM 933 N N . ALA A 1 122 ? 5.152 9.915 -11.166 1.00 95.25 122 ALA A N 1
ATOM 934 C CA . ALA A 1 122 ? 3.947 9.390 -10.532 1.00 95.25 122 ALA A CA 1
ATOM 935 C C . ALA A 1 122 ? 3.790 9.908 -9.092 1.00 95.25 122 ALA A C 1
ATOM 937 O O . ALA A 1 122 ? 2.711 10.368 -8.717 1.00 95.25 122 ALA A O 1
ATOM 938 N N . ILE A 1 123 ? 4.868 9.936 -8.298 1.00 94.12 123 ILE A N 1
ATOM 939 C CA . ILE A 1 123 ? 4.891 10.485 -6.930 1.00 94.12 123 ILE A CA 1
ATOM 940 C C . ILE A 1 123 ? 4.565 11.985 -6.938 1.00 94.12 123 ILE A C 1
ATOM 942 O O . ILE A 1 123 ? 3.805 12.474 -6.095 1.00 94.12 123 ILE A O 1
ATOM 946 N N . ALA A 1 124 ? 5.132 12.747 -7.877 1.00 92.19 124 ALA A N 1
ATOM 947 C CA . ALA A 1 124 ? 4.870 14.178 -8.000 1.00 92.19 124 ALA A CA 1
ATOM 948 C C . ALA A 1 124 ? 3.422 14.476 -8.425 1.00 92.19 124 ALA A C 1
ATOM 950 O O . ALA A 1 124 ? 2.817 15.423 -7.913 1.00 92.19 124 ALA A O 1
ATOM 951 N N . VAL A 1 125 ? 2.857 13.685 -9.342 1.00 89.81 125 VAL A N 1
ATOM 952 C CA . VAL A 1 125 ? 1.450 13.792 -9.754 1.00 89.81 125 VAL A CA 1
ATOM 953 C C . VAL A 1 125 ? 0.514 13.366 -8.629 1.00 89.81 125 VAL A C 1
ATOM 955 O O . VAL A 1 125 ? -0.399 14.123 -8.308 1.00 89.81 125 VAL A O 1
ATOM 958 N N . GLY A 1 126 ? 0.772 12.237 -7.967 1.00 87.06 126 GLY A N 1
ATOM 959 C CA . GLY A 1 126 ? -0.025 11.761 -6.835 1.00 87.06 126 GLY A CA 1
ATOM 960 C C . GLY A 1 126 ? -0.091 12.787 -5.702 1.00 87.06 126 GLY A C 1
ATOM 961 O O . GLY A 1 126 ? -1.173 13.089 -5.201 1.00 87.06 126 GLY A O 1
ATOM 962 N N . ARG A 1 127 ? 1.040 13.429 -5.373 1.00 85.50 127 ARG A N 1
ATOM 963 C CA . ARG A 1 127 ? 1.077 14.532 -4.397 1.00 85.50 127 ARG A CA 1
ATOM 964 C C . ARG A 1 127 ? 0.193 15.714 -4.815 1.00 85.50 127 ARG A C 1
ATOM 966 O O . ARG A 1 127 ? -0.543 16.243 -3.986 1.00 85.50 127 ARG A O 1
ATOM 973 N N . ARG A 1 128 ? 0.251 16.132 -6.086 1.00 83.81 128 ARG A N 1
ATOM 974 C CA . ARG A 1 128 ? -0.573 17.240 -6.610 1.00 83.81 128 ARG A CA 1
ATOM 975 C C . ARG A 1 128 ? -2.063 16.902 -6.615 1.00 83.81 128 ARG A C 1
ATOM 977 O O . ARG A 1 128 ? -2.864 17.732 -6.197 1.00 83.81 128 ARG A O 1
ATOM 984 N N . ALA A 1 129 ? -2.423 15.689 -7.035 1.00 78.69 129 ALA A N 1
ATOM 985 C CA . ALA A 1 129 ? -3.807 15.220 -7.060 1.00 78.69 129 ALA A CA 1
ATOM 986 C C . ALA A 1 129 ? -4.450 15.265 -5.664 1.00 78.69 129 ALA A C 1
ATOM 988 O O . ALA A 1 129 ? -5.605 15.659 -5.522 1.00 78.69 129 ALA A O 1
ATOM 989 N N . ARG A 1 130 ? -3.682 14.940 -4.618 1.00 70.81 130 ARG A N 1
ATOM 990 C CA . ARG A 1 130 ? -4.153 14.993 -3.226 1.00 70.81 130 ARG A CA 1
ATOM 991 C C . ARG A 1 130 ? -4.226 16.405 -2.664 1.00 70.81 130 ARG A C 1
ATOM 993 O O . ARG A 1 130 ? -5.178 16.714 -1.964 1.00 70.81 130 ARG A O 1
ATOM 1000 N N . ALA A 1 131 ? -3.277 17.276 -3.008 1.00 69.31 131 ALA A N 1
ATOM 1001 C CA . ALA A 1 131 ? -3.304 18.675 -2.578 1.00 69.31 131 ALA A CA 1
ATOM 1002 C C . ALA A 1 131 ? -4.533 19.442 -3.111 1.00 69.31 131 ALA A C 1
ATOM 1004 O O . ALA A 1 131 ? -5.027 20.344 -2.440 1.00 69.31 131 ALA A O 1
ATOM 1005 N N . GLY A 1 132 ? -5.031 19.083 -4.301 1.00 58.75 132 GLY A N 1
ATOM 1006 C CA . GLY A 1 132 ? -6.250 19.659 -4.885 1.00 58.75 132 GLY A CA 1
ATOM 1007 C C . GLY A 1 132 ? -7.556 18.983 -4.450 1.00 58.75 132 GLY A C 1
ATOM 1008 O O . GLY A 1 132 ? -8.635 19.527 -4.685 1.00 58.75 132 GLY A O 1
ATOM 1009 N N . SER A 1 133 ? -7.483 17.808 -3.820 1.00 53.22 133 SER A N 1
ATOM 1010 C CA . SER A 1 133 ? -8.650 17.042 -3.388 1.00 53.22 133 SER A CA 1
ATOM 1011 C C . SER A 1 133 ? -9.147 17.529 -2.024 1.00 53.22 133 SER A C 1
ATOM 1013 O O . SER A 1 133 ? -8.460 17.406 -1.014 1.00 53.22 133 SER A O 1
ATOM 1015 N N . ARG A 1 134 ? -10.382 18.047 -1.982 1.00 48.50 134 ARG A N 1
ATOM 1016 C CA . ARG A 1 134 ? -11.144 18.297 -0.742 1.00 48.50 134 ARG A CA 1
ATOM 1017 C C . ARG A 1 134 ? -11.856 17.044 -0.219 1.00 48.50 134 ARG A C 1
ATOM 1019 O O . ARG A 1 134 ? -12.712 17.172 0.654 1.00 48.50 134 ARG A O 1
ATOM 1026 N N . ALA A 1 135 ? -11.568 15.856 -0.764 1.00 45.06 135 ALA A N 1
ATOM 1027 C CA . ALA A 1 135 ? -12.167 14.633 -0.245 1.00 45.06 135 ALA A CA 1
ATOM 1028 C C . ALA A 1 135 ? -11.856 14.542 1.259 1.00 45.06 135 ALA A C 1
ATOM 1030 O O . ALA A 1 135 ? -10.701 14.757 1.645 1.00 45.06 135 ALA A O 1
ATOM 1031 N N . PRO A 1 136 ? -12.862 14.296 2.118 1.00 43.53 136 PRO A N 1
ATOM 1032 C CA . PRO A 1 136 ? -12.611 14.141 3.539 1.00 43.53 136 PRO A CA 1
ATOM 1033 C C . PRO A 1 136 ? -11.550 13.056 3.710 1.00 43.53 136 PRO A C 1
ATOM 1035 O O . PRO A 1 136 ? -11.636 11.994 3.093 1.00 43.53 136 PRO A O 1
ATOM 1038 N N . LYS A 1 137 ? -10.521 13.358 4.507 1.00 52.06 137 LYS A N 1
ATOM 1039 C CA . LYS A 1 137 ? -9.449 12.432 4.887 1.00 52.06 137 LYS A CA 1
ATOM 1040 C C . LYS A 1 137 ? -10.038 11.332 5.772 1.00 52.06 137 LYS A C 1
ATOM 1042 O O . LYS A 1 137 ? -9.786 11.303 6.972 1.00 52.06 137 LYS A O 1
ATOM 1047 N N . THR A 1 138 ? -10.905 10.486 5.226 1.00 53.00 138 THR A N 1
ATOM 1048 C CA . THR A 1 138 ? -11.462 9.359 5.966 1.00 53.00 138 THR A CA 1
ATOM 1049 C C . THR A 1 138 ? -10.433 8.243 5.941 1.00 53.00 138 THR A C 1
ATOM 1051 O O . THR A 1 138 ? -10.461 7.365 5.079 1.00 53.00 138 THR A O 1
ATOM 1054 N N . ASP A 1 139 ? -9.496 8.369 6.875 1.00 69.62 139 ASP A N 1
ATOM 1055 C CA . ASP A 1 139 ? -8.411 7.444 7.181 1.00 69.62 139 ASP A CA 1
ATOM 1056 C C . ASP A 1 139 ? -8.948 6.012 7.380 1.00 69.62 139 ASP A C 1
ATOM 1058 O O . ASP A 1 139 ? -10.066 5.824 7.878 1.00 69.62 139 ASP A O 1
ATOM 1062 N N . LEU A 1 140 ? -8.167 4.993 7.006 1.00 74.12 140 LEU A N 1
ATOM 1063 C CA . LEU A 1 140 ? -8.492 3.568 7.186 1.00 74.12 140 LEU A CA 1
ATOM 1064 C C . LEU A 1 140 ? -9.020 3.280 8.581 1.00 74.12 140 LEU A C 1
ATOM 1066 O O . LEU A 1 140 ? -10.005 2.564 8.758 1.00 74.12 140 LEU A O 1
ATOM 1070 N N . ALA A 1 141 ? -8.372 3.899 9.563 1.00 82.62 141 ALA A N 1
ATOM 1071 C CA . ALA A 1 141 ? -8.728 3.811 10.959 1.00 82.62 141 ALA A CA 1
ATOM 1072 C C . ALA A 1 141 ? -10.178 4.241 11.219 1.00 82.62 141 ALA A C 1
ATOM 1074 O O . ALA A 1 141 ? -10.921 3.520 11.879 1.00 82.62 141 ALA A O 1
ATOM 1075 N N . GLN A 1 142 ? -10.623 5.367 10.658 1.00 84.88 142 GLN A N 1
ATOM 1076 C CA . GLN A 1 142 ? -12.001 5.837 10.828 1.00 84.88 142 GLN A CA 1
ATOM 1077 C C . GLN A 1 142 ? -13.008 4.876 10.201 1.00 84.88 142 GLN A C 1
ATOM 1079 O O . GLN A 1 142 ? -14.062 4.626 10.786 1.00 84.88 142 GLN A O 1
ATOM 1084 N N . ARG A 1 143 ? -12.688 4.297 9.037 1.00 85.00 143 ARG A N 1
ATOM 1085 C CA . ARG A 1 143 ? -13.545 3.291 8.392 1.00 85.00 143 ARG A CA 1
ATOM 1086 C C . ARG A 1 143 ? -13.610 2.003 9.202 1.00 85.00 143 ARG A C 1
ATOM 1088 O O . ARG A 1 143 ? -14.702 1.476 9.387 1.00 85.00 143 ARG A O 1
ATOM 1095 N N . ALA A 1 144 ? -12.475 1.527 9.711 1.00 88.44 144 ALA A N 1
ATOM 1096 C CA . ALA A 1 144 ? -12.405 0.345 10.563 1.00 88.44 144 ALA A CA 1
ATOM 1097 C C . ALA A 1 144 ? -13.225 0.530 11.850 1.00 88.44 144 ALA A C 1
ATOM 1099 O O . ALA A 1 144 ? -14.020 -0.339 12.202 1.00 88.44 144 ALA A O 1
ATOM 1100 N N . ILE A 1 145 ? -13.104 1.690 12.504 1.00 92.75 145 ILE A N 1
ATOM 1101 C CA . ILE A 1 145 ? -13.895 2.023 13.695 1.00 92.75 145 ILE A CA 1
ATOM 1102 C C . ILE A 1 145 ? -15.378 2.197 13.358 1.00 92.75 145 ILE A C 1
ATOM 1104 O O . ILE A 1 145 ? -16.212 1.677 14.086 1.00 92.75 145 ILE A O 1
ATOM 1108 N N . SER A 1 146 ? -15.732 2.829 12.236 1.00 90.31 146 SER A N 1
ATOM 1109 C CA . SER A 1 146 ? -17.137 2.946 11.801 1.00 90.31 146 SER A CA 1
ATOM 1110 C C . SER A 1 146 ? -17.758 1.575 11.506 1.00 90.31 146 SER A C 1
ATOM 1112 O O . SER A 1 146 ? -18.897 1.296 11.874 1.00 90.31 146 SER A O 1
ATOM 1114 N N . TRP A 1 147 ? -16.995 0.683 10.870 1.00 92.19 147 TRP A N 1
ATOM 1115 C CA . TRP A 1 147 ? -17.397 -0.702 10.632 1.00 92.19 147 TRP A CA 1
ATOM 1116 C C . TRP A 1 147 ? -17.592 -1.463 11.948 1.00 92.19 147 TRP A C 1
ATOM 1118 O O . TRP A 1 147 ? -18.546 -2.235 12.067 1.00 92.19 147 TRP A O 1
ATOM 1128 N N . LEU A 1 148 ? -16.739 -1.225 12.946 1.00 94.00 148 LEU A N 1
ATOM 1129 C CA . LEU A 1 148 ? -16.887 -1.811 14.276 1.00 94.00 148 LEU A CA 1
ATOM 1130 C C . LEU A 1 148 ? -18.115 -1.242 15.007 1.00 94.00 148 LEU A C 1
ATOM 1132 O O . LEU A 1 148 ? -18.910 -2.019 15.527 1.00 94.00 148 LEU A O 1
ATOM 1136 N N . ALA A 1 149 ? -18.326 0.076 14.955 1.00 92.94 149 ALA A N 1
ATOM 1137 C CA . ALA A 1 149 ? -19.477 0.769 15.542 1.00 92.94 149 ALA A CA 1
ATOM 1138 C C . ALA A 1 149 ? -20.817 0.300 14.950 1.00 92.94 149 ALA A C 1
ATOM 1140 O O . ALA A 1 149 ? -21.836 0.282 15.628 1.00 92.94 149 ALA A O 1
ATOM 1141 N N . SER A 1 150 ? -20.826 -0.151 13.690 1.00 93.25 150 SER A N 1
ATOM 1142 C CA . SER A 1 150 ? -22.022 -0.762 13.086 1.00 93.25 150 SER A CA 1
ATOM 1143 C C . SER A 1 150 ? -22.379 -2.147 13.653 1.00 93.25 150 SER A C 1
ATOM 1145 O O . SER A 1 150 ? -23.430 -2.689 13.319 1.00 93.25 150 SER A O 1
ATOM 1147 N N . ARG A 1 151 ? -21.503 -2.748 14.472 1.00 93.12 151 ARG A N 1
ATOM 1148 C CA . ARG A 1 151 ? -21.653 -4.100 15.045 1.00 93.12 151 ARG A CA 1
ATOM 1149 C C . ARG A 1 151 ? -21.665 -4.127 16.569 1.00 93.12 151 ARG A C 1
ATOM 1151 O O . ARG A 1 151 ? -22.073 -5.135 17.139 1.00 93.12 151 ARG A O 1
ATOM 1158 N N . ALA A 1 152 ? -21.188 -3.071 17.213 1.00 91.75 152 ALA A N 1
ATOM 1159 C CA . ALA A 1 152 ? -21.109 -2.956 18.658 1.00 91.75 152 ALA A CA 1
ATOM 1160 C C . ALA A 1 152 ? -21.237 -1.488 19.063 1.00 91.75 152 ALA A C 1
ATOM 1162 O O . ALA A 1 152 ? -20.748 -0.612 18.352 1.00 91.75 152 ALA A O 1
ATOM 1163 N N . ASP A 1 153 ? -21.850 -1.240 20.219 1.00 92.31 153 ASP A N 1
ATOM 1164 C CA . ASP A 1 153 ? -21.804 0.081 20.834 1.00 92.31 153 ASP A CA 1
ATOM 1165 C C . ASP A 1 153 ? -20.393 0.342 21.367 1.00 92.31 153 ASP A C 1
ATOM 1167 O O . ASP A 1 153 ? -19.821 -0.481 22.091 1.00 9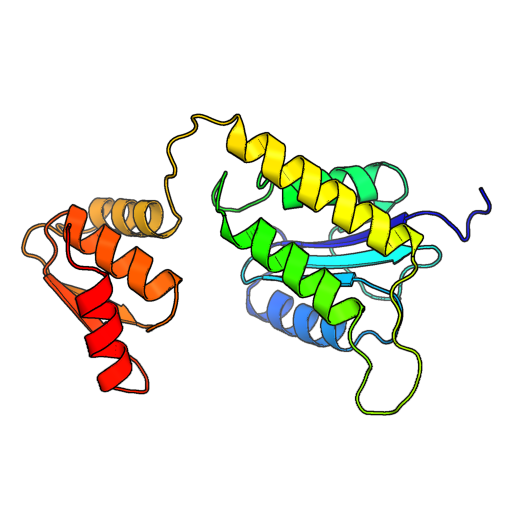2.31 153 ASP A O 1
ATOM 1171 N N . LEU A 1 154 ? -19.811 1.458 20.939 1.00 94.62 154 LEU A N 1
ATOM 1172 C CA . LEU A 1 154 ? -18.454 1.847 21.298 1.00 94.62 154 LEU A CA 1
ATOM 1173 C C . LEU A 1 154 ? -18.434 2.996 22.300 1.00 94.62 154 LEU A C 1
ATOM 1175 O O . LEU A 1 154 ? -17.397 3.195 22.929 1.00 94.62 154 LEU A O 1
ATOM 1179 N N . GLU A 1 155 ? -19.534 3.727 22.486 1.00 94.19 155 GLU A N 1
ATOM 1180 C CA . GLU A 1 155 ? -19.572 4.844 23.427 1.00 94.19 155 GLU A CA 1
ATOM 1181 C C . GLU A 1 155 ? -19.509 4.306 24.865 1.00 94.19 155 GLU A C 1
ATOM 1183 O O . GLU A 1 155 ? -20.331 3.499 25.291 1.00 94.19 155 GLU A O 1
ATOM 1188 N N . GLY A 1 156 ? -18.457 4.666 25.607 1.00 89.81 156 GLY A N 1
ATOM 1189 C CA . GLY A 1 156 ? -18.168 4.081 26.923 1.00 89.81 156 GLY A CA 1
ATOM 1190 C C . GLY A 1 156 ? -17.721 2.609 26.891 1.00 89.81 156 GLY A C 1
ATOM 1191 O O . GLY A 1 156 ? -17.385 2.042 27.931 1.00 89.81 156 GLY A O 1
ATOM 1192 N N . GLY A 1 157 ? -17.675 1.983 25.712 1.00 93.12 157 GLY A N 1
ATOM 1193 C CA . GLY A 1 157 ? -17.163 0.632 25.507 1.00 93.12 157 GLY A CA 1
ATOM 1194 C C . GLY A 1 157 ? -15.634 0.591 25.466 1.00 93.12 157 GLY A C 1
ATOM 1195 O O . GLY A 1 157 ? -14.975 1.589 25.179 1.00 93.12 157 GLY A O 1
ATOM 1196 N N . ARG A 1 158 ? -15.041 -0.584 25.720 1.00 94.25 158 ARG A N 1
ATOM 1197 C CA . ARG A 1 158 ? -13.583 -0.782 25.624 1.00 94.25 158 ARG A CA 1
ATOM 1198 C C . ARG A 1 158 ? -13.149 -1.318 24.268 1.00 94.25 158 ARG A C 1
ATOM 1200 O O . ARG A 1 158 ? -13.606 -2.374 23.838 1.00 94.25 158 ARG A O 1
ATOM 1207 N N . VAL A 1 159 ? -12.173 -0.650 23.658 1.00 95.81 159 VAL A N 1
ATOM 1208 C CA . VAL A 1 159 ? -11.520 -1.059 22.409 1.00 95.81 159 VAL A CA 1
ATOM 1209 C C . VAL A 1 159 ? -10.044 -1.349 22.669 1.00 95.81 159 VAL A C 1
ATOM 1211 O O . VAL A 1 159 ? -9.294 -0.491 23.136 1.00 95.81 159 VAL A O 1
ATOM 1214 N N . LEU A 1 160 ? -9.611 -2.566 22.333 1.00 95.62 160 LEU A N 1
ATOM 1215 C CA . LEU A 1 160 ? -8.202 -2.950 22.331 1.00 95.62 160 LEU A CA 1
ATOM 1216 C C . LEU A 1 160 ? -7.594 -2.708 20.946 1.00 95.62 160 LEU A C 1
ATOM 1218 O O . LEU A 1 160 ? -7.995 -3.335 19.968 1.00 95.62 160 LEU A O 1
ATOM 1222 N N . VAL A 1 161 ? -6.573 -1.858 20.879 1.00 95.00 161 VAL A N 1
ATOM 1223 C CA . VAL A 1 161 ? -5.742 -1.665 19.688 1.00 95.00 161 VAL A CA 1
ATOM 1224 C C . VAL A 1 161 ? -4.453 -2.466 19.848 1.00 95.00 161 VAL A C 1
ATOM 1226 O O . VAL A 1 161 ? -3.621 -2.172 20.705 1.00 95.00 161 VAL A O 1
ATOM 1229 N N . ALA A 1 162 ? -4.276 -3.489 19.014 1.00 93.69 162 ALA A N 1
ATOM 1230 C CA . ALA A 1 162 ? -3.054 -4.284 18.973 1.00 93.69 162 ALA A CA 1
ATOM 1231 C C . ALA A 1 162 ? -2.079 -3.704 17.936 1.00 93.69 162 ALA A C 1
ATOM 1233 O O . ALA A 1 162 ? -2.250 -3.888 16.733 1.00 93.69 162 ALA A O 1
ATOM 1234 N N . GLY A 1 163 ? -1.044 -3.010 18.407 1.00 86.31 163 GLY A N 1
ATOM 1235 C CA . GLY A 1 163 ? -0.025 -2.386 17.568 1.00 86.31 163 GLY A CA 1
ATOM 1236 C C . GLY A 1 163 ? 0.306 -0.960 18.002 1.00 86.31 163 GLY A C 1
ATOM 1237 O O . GLY A 1 163 ? -0.569 -0.175 18.347 1.00 86.31 163 GLY A O 1
ATOM 1238 N N . THR A 1 164 ? 1.592 -0.618 17.950 1.00 87.94 164 THR A N 1
ATOM 1239 C CA . THR A 1 164 ? 2.136 0.681 18.400 1.00 87.94 164 THR A CA 1
ATOM 1240 C C . THR A 1 164 ? 2.768 1.473 17.252 1.00 87.94 164 THR A C 1
ATOM 1242 O O . THR A 1 164 ? 3.695 2.251 17.459 1.00 87.94 164 THR A O 1
ATOM 1245 N N . GLY A 1 165 ? 2.374 1.165 16.014 1.00 77.56 165 GLY A N 1
ATOM 1246 C CA . GLY A 1 165 ? 2.823 1.871 14.813 1.00 77.56 165 GLY A CA 1
ATOM 1247 C C . GLY A 1 165 ? 1.861 2.991 14.422 1.00 77.56 165 GLY A C 1
ATOM 1248 O O . GLY A 1 165 ? 0.878 3.241 15.117 1.00 77.56 165 GLY A O 1
ATOM 1249 N N . VAL A 1 166 ? 2.105 3.601 13.260 1.00 73.88 166 VAL A N 1
ATOM 1250 C CA . VAL A 1 166 ? 1.286 4.696 12.701 1.00 73.88 166 VAL A CA 1
ATOM 1251 C C . VAL A 1 166 ? -0.207 4.340 12.687 1.00 73.88 166 VAL A C 1
ATOM 1253 O O . VAL A 1 166 ? -1.030 5.100 13.190 1.00 73.88 166 VAL A O 1
ATOM 1256 N N . MET A 1 167 ? -0.553 3.137 12.215 1.00 82.69 167 MET A N 1
ATOM 1257 C CA . MET A 1 167 ? -1.943 2.665 12.187 1.00 82.69 167 MET A CA 1
ATOM 1258 C C . MET A 1 167 ? -2.539 2.454 13.587 1.00 82.69 167 MET A C 1
ATOM 1260 O O . MET A 1 167 ? -3.724 2.689 13.800 1.00 82.69 167 MET A O 1
ATOM 1264 N N . GLY A 1 168 ? -1.723 2.048 14.565 1.00 86.88 168 GLY A N 1
ATOM 1265 C CA . GLY A 1 168 ? -2.161 1.899 15.955 1.00 86.88 168 GLY A CA 1
ATOM 1266 C C . GLY A 1 168 ? -2.570 3.239 16.568 1.00 86.88 168 GLY A C 1
ATOM 1267 O O . GLY A 1 168 ? -3.631 3.338 17.180 1.00 86.88 168 GLY A O 1
ATOM 1268 N N . VAL A 1 169 ? -1.778 4.292 16.328 1.00 87.50 169 VAL A N 1
ATOM 1269 C CA . VAL A 1 169 ? -2.118 5.667 16.736 1.00 87.50 169 VAL A CA 1
ATOM 1270 C C . VAL A 1 169 ? -3.415 6.123 16.060 1.00 87.50 169 VAL A C 1
ATOM 1272 O O . VAL A 1 169 ? -4.307 6.647 16.728 1.00 87.50 169 VAL A O 1
ATOM 1275 N N . ALA A 1 170 ? -3.545 5.896 14.750 1.00 85.81 170 ALA A N 1
ATOM 1276 C CA . ALA A 1 170 ? -4.725 6.288 13.982 1.00 85.81 170 ALA A CA 1
ATOM 1277 C C . ALA A 1 170 ? -6.005 5.593 14.483 1.00 85.81 170 ALA A C 1
ATOM 1279 O O . ALA A 1 170 ? -7.010 6.262 14.732 1.00 85.81 170 ALA A O 1
ATOM 1280 N N . LEU A 1 171 ? -5.959 4.273 14.705 1.00 91.31 171 LEU A N 1
ATOM 1281 C CA . LEU A 1 171 ? -7.071 3.487 15.254 1.00 91.31 171 LEU A CA 1
ATOM 1282 C C . LEU A 1 171 ? -7.451 3.942 16.663 1.00 91.31 171 LEU A C 1
ATOM 1284 O O . LEU A 1 171 ? -8.633 4.138 16.938 1.00 91.31 171 LEU A O 1
ATOM 1288 N N . ALA A 1 172 ? -6.466 4.161 17.537 1.00 93.06 172 ALA A N 1
ATOM 1289 C CA . ALA A 1 172 ? -6.706 4.648 18.892 1.00 93.06 172 ALA A CA 1
ATOM 1290 C C . ALA A 1 172 ? -7.379 6.029 18.889 1.00 93.06 172 ALA A C 1
ATOM 1292 O O . ALA A 1 172 ? -8.329 6.260 19.638 1.00 93.06 172 ALA A O 1
ATOM 1293 N N . ARG A 1 173 ? -6.935 6.937 18.011 1.00 91.25 173 ARG A N 1
ATOM 1294 C CA . ARG A 1 173 ? -7.533 8.270 17.866 1.00 91.25 173 ARG A CA 1
ATOM 1295 C C . ARG A 1 173 ? -8.960 8.187 17.319 1.00 91.25 173 ARG A C 1
ATOM 1297 O O . ARG A 1 173 ? -9.848 8.849 17.848 1.00 91.25 173 ARG A O 1
ATOM 1304 N N . ALA A 1 174 ? -9.195 7.356 16.304 1.00 91.00 174 ALA A N 1
ATOM 1305 C CA . ALA A 1 174 ? -10.524 7.149 15.730 1.00 91.00 174 ALA A CA 1
ATOM 1306 C C . ALA A 1 174 ? -11.508 6.528 16.738 1.00 91.00 174 ALA A C 1
ATOM 1308 O O . ALA A 1 174 ? -12.648 6.971 16.822 1.00 91.00 174 ALA A O 1
ATOM 1309 N N . ALA A 1 175 ? -11.064 5.553 17.537 1.00 93.69 175 ALA A N 1
ATOM 1310 C CA . ALA A 1 175 ? -11.884 4.918 18.567 1.00 93.69 175 ALA A CA 1
ATOM 1311 C C . ALA A 1 175 ? -12.262 5.906 19.686 1.00 93.69 175 ALA A C 1
ATOM 1313 O O . ALA A 1 175 ? -13.418 5.969 20.097 1.00 93.69 175 ALA A O 1
ATOM 1314 N N . ARG A 1 176 ? -11.320 6.749 20.127 1.00 92.81 176 ARG A N 1
ATOM 1315 C CA . ARG A 1 176 ? -11.607 7.822 21.095 1.00 92.81 176 ARG A CA 1
ATOM 1316 C C . ARG A 1 176 ? -12.588 8.857 20.561 1.00 92.81 176 ARG A C 1
ATOM 1318 O O . ARG A 1 176 ? -13.432 9.329 21.313 1.00 92.81 176 ARG A O 1
ATOM 1325 N N . ALA A 1 177 ? -12.494 9.198 19.276 1.00 91.62 177 ALA A N 1
ATOM 1326 C CA . ALA A 1 177 ? -13.387 10.171 18.651 1.00 91.62 177 ALA A CA 1
ATOM 1327 C C . ALA A 1 177 ? -14.862 9.725 18.646 1.00 91.62 177 ALA A C 1
ATOM 1329 O O . ALA A 1 177 ? -15.740 10.577 18.567 1.00 91.62 177 ALA A O 1
ATOM 1330 N N . VAL A 1 178 ? -15.131 8.418 18.757 1.00 92.88 178 VAL A N 1
ATOM 1331 C CA . VAL A 1 178 ? -16.486 7.855 18.907 1.00 92.88 178 VAL A CA 1
ATOM 1332 C C . VAL A 1 178 ? -16.839 7.504 20.360 1.00 92.88 178 VAL A C 1
ATOM 1334 O O . VAL A 1 178 ? -17.802 6.787 20.599 1.00 92.88 178 VAL A O 1
ATOM 1337 N N . GLY A 1 179 ? -16.062 7.987 21.336 1.00 93.12 179 GLY A N 1
ATOM 1338 C CA . GLY A 1 179 ? -16.365 7.840 22.764 1.00 93.12 179 GLY A CA 1
ATOM 1339 C C . GLY A 1 179 ? -15.881 6.543 23.419 1.00 93.12 179 GLY A C 1
ATOM 1340 O O . GLY A 1 179 ? -16.263 6.274 24.556 1.00 93.12 179 GLY A O 1
ATOM 1341 N N . ALA A 1 180 ? -15.040 5.745 22.752 1.00 95.56 180 ALA A N 1
ATOM 1342 C CA . ALA A 1 180 ? -14.539 4.496 23.324 1.00 95.56 180 ALA A CA 1
ATOM 1343 C C . ALA A 1 180 ? -13.393 4.698 24.328 1.00 95.56 180 ALA A C 1
ATOM 1345 O O . ALA A 1 180 ? -12.481 5.509 24.127 1.00 95.56 180 ALA A O 1
ATOM 1346 N N . GLU A 1 181 ? -13.369 3.861 25.365 1.00 95.19 181 GLU A N 1
ATOM 1347 C CA . GLU A 1 181 ? -12.197 3.641 26.206 1.00 95.19 181 GLU A CA 1
ATOM 1348 C C . GLU A 1 181 ? -11.156 2.814 25.440 1.00 95.19 181 GLU A C 1
ATOM 1350 O O . GLU A 1 181 ? -11.381 1.650 25.104 1.00 95.19 181 GLU A O 1
ATOM 1355 N N . VAL A 1 182 ? -9.980 3.386 25.177 1.00 96.12 182 VAL A N 1
ATOM 1356 C CA . VAL A 1 182 ? -8.941 2.715 24.382 1.00 96.12 182 VAL A CA 1
ATOM 1357 C C . VAL A 1 182 ? -7.841 2.132 25.257 1.00 96.12 182 VAL A C 1
ATOM 1359 O O . VAL A 1 182 ? -7.253 2.827 26.086 1.00 96.12 182 VAL A O 1
ATOM 1362 N N . VAL A 1 183 ? -7.503 0.872 24.992 1.00 96.06 183 VAL A N 1
ATOM 1363 C CA . VAL A 1 183 ? -6.312 0.190 25.505 1.00 96.06 183 VAL A CA 1
ATOM 1364 C C . VAL A 1 183 ? -5.396 -0.129 24.328 1.00 96.06 183 VAL A C 1
ATOM 1366 O O . VAL A 1 183 ? -5.860 -0.630 23.307 1.00 96.06 183 VAL A O 1
ATOM 1369 N N . VAL A 1 184 ? -4.094 0.130 24.457 1.00 96.00 184 VAL A N 1
ATOM 1370 C CA . VAL A 1 184 ? -3.099 -0.229 23.434 1.00 96.00 184 VAL A CA 1
ATOM 1371 C C . VAL A 1 184 ? -2.252 -1.389 23.943 1.00 96.00 184 VAL A C 1
ATOM 1373 O O . VAL A 1 184 ? -1.725 -1.339 25.052 1.00 96.00 184 VAL A O 1
ATOM 1376 N N . ALA A 1 185 ? -2.095 -2.424 23.121 1.00 95.12 185 ALA A N 1
ATOM 1377 C CA . ALA A 1 185 ? -1.184 -3.532 23.377 1.00 95.12 185 ALA A CA 1
ATOM 1378 C C . ALA A 1 185 ? -0.061 -3.573 22.336 1.00 95.12 185 ALA A C 1
ATOM 1380 O O . ALA A 1 185 ? -0.268 -3.351 21.142 1.00 95.12 185 ALA A O 1
ATOM 1381 N N . GLY A 1 186 ? 1.144 -3.906 22.792 1.00 90.88 186 GLY A N 1
ATOM 1382 C CA . GLY A 1 186 ? 2.326 -4.062 21.955 1.00 90.88 186 GLY A CA 1
ATOM 1383 C C . GLY A 1 186 ? 3.415 -4.856 22.669 1.00 90.88 186 GLY A C 1
ATOM 1384 O O . GLY A 1 186 ? 3.296 -5.171 23.849 1.00 90.88 186 GLY A O 1
ATOM 1385 N N . ARG A 1 187 ? 4.498 -5.164 21.946 1.00 87.25 187 ARG A N 1
ATOM 1386 C CA . ARG A 1 187 ? 5.661 -5.896 22.489 1.00 87.25 187 ARG A CA 1
ATOM 1387 C C . ARG A 1 187 ? 6.444 -5.101 23.542 1.00 87.25 187 ARG A C 1
ATOM 1389 O O . ARG A 1 187 ? 7.143 -5.695 24.350 1.00 87.25 187 ARG A O 1
ATOM 1396 N N . ASP A 1 188 ? 6.335 -3.775 23.511 1.00 90.00 188 ASP A N 1
ATOM 1397 C CA . ASP A 1 188 ? 6.984 -2.848 24.437 1.00 90.00 188 ASP A CA 1
ATOM 1398 C C . ASP A 1 188 ? 5.907 -1.970 25.085 1.00 90.00 188 ASP A C 1
ATOM 1400 O O . ASP A 1 188 ? 5.205 -1.219 24.399 1.00 90.00 188 ASP A O 1
ATOM 1404 N N . ARG A 1 189 ? 5.788 -2.068 26.414 1.00 91.38 189 ARG A N 1
ATOM 1405 C CA . ARG A 1 189 ? 4.806 -1.315 27.201 1.00 91.38 189 ARG A CA 1
ATOM 1406 C C . ARG A 1 189 ? 4.999 0.194 27.075 1.00 91.38 189 ARG A C 1
ATOM 1408 O O . ARG A 1 189 ? 4.021 0.910 26.903 1.00 91.38 189 ARG A O 1
ATOM 1415 N N . ARG A 1 190 ? 6.244 0.678 27.074 1.00 92.81 190 ARG A N 1
ATOM 1416 C CA . ARG A 1 190 ? 6.536 2.110 26.946 1.00 92.81 190 ARG A CA 1
ATOM 1417 C C . ARG A 1 190 ? 6.050 2.644 25.602 1.00 92.81 190 ARG A C 1
ATOM 1419 O O . ARG A 1 190 ? 5.521 3.748 25.539 1.00 92.81 190 ARG A O 1
ATOM 1426 N N . ARG A 1 191 ? 6.204 1.869 24.522 1.00 89.56 191 ARG A N 1
ATOM 1427 C CA . ARG A 1 191 ? 5.646 2.250 23.214 1.00 89.56 191 ARG A CA 1
ATOM 1428 C C . ARG A 1 191 ? 4.123 2.262 23.215 1.00 89.56 191 ARG A C 1
ATOM 1430 O O . ARG A 1 191 ? 3.554 3.170 22.626 1.00 89.56 191 ARG A O 1
ATOM 1437 N N . ALA A 1 192 ? 3.477 1.299 23.870 1.00 92.56 192 ALA A N 1
ATOM 1438 C CA . ALA A 1 192 ? 2.020 1.286 23.991 1.00 92.56 192 ALA A CA 1
ATOM 1439 C C . ALA A 1 192 ? 1.497 2.531 24.728 1.00 92.56 192 ALA A C 1
ATOM 1441 O O . ALA A 1 192 ? 0.564 3.175 24.248 1.00 92.56 192 ALA A O 1
ATOM 1442 N N . ASP A 1 193 ? 2.158 2.921 25.821 1.00 92.50 193 ASP A N 1
ATOM 1443 C CA . ASP A 1 193 ? 1.818 4.126 26.582 1.00 92.50 193 ASP A CA 1
ATOM 1444 C C . ASP A 1 193 ? 2.004 5.402 25.736 1.00 92.50 193 ASP A C 1
ATOM 1446 O O . ASP A 1 193 ? 1.133 6.272 25.723 1.00 92.50 193 ASP A O 1
ATOM 1450 N N . LEU A 1 194 ? 3.097 5.494 24.963 1.00 91.00 194 LEU A N 1
ATOM 1451 C CA . LEU A 1 194 ? 3.341 6.613 24.041 1.00 91.00 194 LEU A CA 1
ATOM 1452 C C . LEU A 1 194 ? 2.285 6.696 22.932 1.00 91.00 194 LEU A C 1
ATO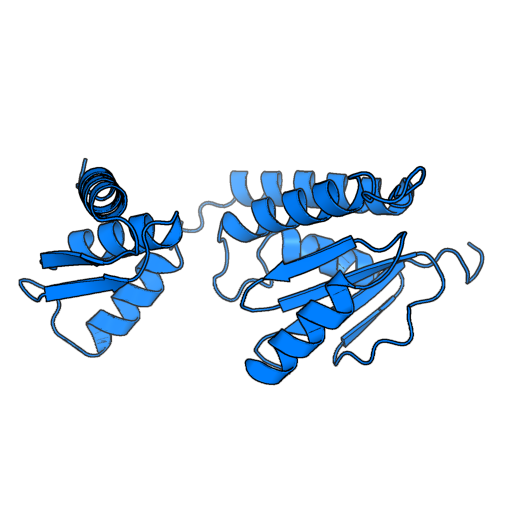M 1454 O O . LEU A 1 194 ? 1.762 7.775 22.676 1.00 91.00 194 LEU A O 1
ATOM 1458 N N . THR A 1 195 ? 1.937 5.569 22.304 1.00 87.50 195 THR A N 1
ATOM 1459 C CA . THR A 1 195 ? 0.874 5.503 21.288 1.00 87.50 195 THR A CA 1
ATOM 1460 C C . THR A 1 195 ? -0.463 5.981 21.855 1.00 87.50 195 THR A C 1
ATOM 1462 O O . THR A 1 195 ? -1.169 6.757 21.211 1.00 87.50 195 THR A O 1
ATOM 1465 N N . LEU A 1 196 ? -0.810 5.554 23.073 1.00 91.62 196 LEU A N 1
ATOM 1466 C CA . LEU A 1 196 ? -2.046 5.965 23.737 1.00 91.62 196 LEU A CA 1
ATOM 1467 C C . LEU A 1 196 ? -2.049 7.465 24.082 1.00 91.62 196 LEU A C 1
ATOM 1469 O O . LEU A 1 196 ? -3.096 8.114 23.990 1.00 91.62 196 LEU A O 1
ATOM 1473 N N . ALA A 1 197 ? -0.896 8.019 24.461 1.00 91.38 197 ALA A N 1
ATOM 1474 C CA . ALA A 1 197 ? -0.730 9.449 24.709 1.00 91.38 197 ALA A CA 1
ATOM 1475 C C . ALA A 1 197 ? -0.843 10.273 23.414 1.00 91.38 197 ALA A C 1
ATOM 1477 O O . ALA A 1 197 ? -1.557 11.270 23.382 1.00 91.38 197 ALA A O 1
ATOM 1478 N N . GLU A 1 198 ? -0.214 9.830 22.324 1.00 87.38 198 GLU A N 1
ATOM 1479 C CA . GLU A 1 198 ? -0.270 10.494 21.013 1.00 87.38 198 GLU A CA 1
ATOM 1480 C C . GLU A 1 198 ? -1.689 10.504 20.415 1.00 87.38 198 GLU A C 1
ATOM 1482 O O . GLU A 1 198 ? -2.087 11.430 19.702 1.00 87.38 198 GLU A O 1
ATOM 1487 N N . ALA A 1 199 ? -2.487 9.487 20.735 1.00 84.19 199 ALA A N 1
ATOM 1488 C CA . ALA A 1 199 ? -3.887 9.385 20.346 1.00 84.19 199 ALA A CA 1
ATOM 1489 C C . ALA A 1 199 ? -4.843 10.239 21.207 1.00 84.19 199 ALA A C 1
ATOM 1491 O O . ALA A 1 199 ? -6.061 10.096 21.081 1.00 84.19 199 ALA A O 1
ATOM 1492 N N . ALA A 1 200 ? -4.351 11.075 22.128 1.00 77.94 200 ALA A N 1
ATOM 1493 C CA . ALA A 1 200 ? -5.204 11.988 22.889 1.00 77.94 200 ALA A CA 1
ATOM 1494 C C . ALA A 1 200 ? -5.890 13.013 21.961 1.00 77.94 200 ALA A C 1
ATOM 1496 O O . ALA A 1 200 ? -5.269 13.459 20.990 1.00 77.94 200 ALA A O 1
ATOM 1497 N N . PRO A 1 201 ? -7.170 13.358 22.210 1.00 65.38 201 PRO A N 1
ATOM 1498 C CA . PRO A 1 201 ? -7.807 14.471 21.514 1.00 65.38 201 PRO A CA 1
ATOM 1499 C C . PRO A 1 201 ? -7.028 15.765 21.798 1.00 65.38 201 PRO A C 1
ATOM 1501 O O . PRO A 1 201 ? -6.550 15.956 22.918 1.00 65.38 201 PRO A O 1
ATOM 1504 N N . GLN A 1 202 ? -6.859 16.602 20.768 1.00 52.53 202 GLN A N 1
ATOM 1505 C CA . GLN A 1 202 ? -6.338 17.967 20.919 1.00 52.53 202 GLN A CA 1
ATOM 1506 C C . GLN A 1 202 ? -7.438 18.906 21.399 1.00 52.53 202 GLN A C 1
ATOM 1508 O O . GLN A 1 202 ? -8.592 18.706 20.954 1.00 52.53 202 GLN A O 1
#

Secondary structure (DSSP, 8-state):
--GGG-EEEEEEETTTS-HHHHHHHHHHHHT--SS-EEEE-SSEEEEEEESSPPS---SEEEETHHHHHHHHHHHHTTTSSSTT-SHHHHHHHHHHHHHHSPPTTSS-----HHHHHHHHHHHHHHHHHHHH-------HHHHHHHHHHTTS--TT-EEEEE--SHHHHHHHHHHHHTTPEEEEE-SSHHHHHHHHHHTS--

Radius of gyration: 19.56 Å; chains: 1; bounding box: 50×36×57 Å

Foldseek 3Di:
DPLQFKKKKAKDFVVHDPQVVLVVLLVVLVPDDAAWQWQDDSTMTMIIGTGDDPPRDHPDMDIHPVNLVVLLCQCLQVPPPDRQAPVSLVSLVVSLVVQCDDDPVDDDSHHDVVVSVSSVVSSVNSVVSNVPDPPPCCDPLLVVLVVVCVPDPAAQAEDEQEDLDPSSLSNLLNSVVSRHDYFYDYPDPVSRVVSNVSSDDD

pLDDT: mean 84.64, std 13.42, range [43.53, 97.25]

Sequence (202 aa):
MSERDLPWVLAATAGELGVEERAKLQERALGLGHHPVTLVTCHRVEVYGLGEPPALEMPVRLEGEDAIRRLFRVTAGLESAVMGEDEILHQVREALAAARSRHPDGDTATVDPRLARAFEEAIAVGRRARAGSRAPKTDLAQRAISWLASRADLEGGRVLVAGTGVMGVALARAARAVGAEVVVAGRDRRRADLTLAEAAPQ